Protein AF-0000000080281795 (afdb_homodimer)

Nearest PDB structures (foldseek):
  3cex-assembly1_A  TM=6.566E-01  e=2.096E-03  Enterococcus faecalis V583
  5cog-assembly1_A  TM=7.288E-01  e=4.657E-03  Saccharomyces cerevisiae
  5com-assembly2_B  TM=6.564E-01  e=1.543E-02  Clostridioides difficile 630
  2nsf-assembly1_A  TM=7.316E-01  e=5.647E-02  Corynebacterium glutamicum
  2nsg-assembly1_A  TM=7.318E-01  e=5.936E-02  Corynebacterium glutamicum

Organism: Amycolatopsis orientalis (NCBI:txid31958)

Solvent-accessible surface area (backbone atoms only — not comparable to full-atom values): 20610 Å² total; per-residue (Å²): 128,80,75,75,77,68,53,69,65,54,50,43,52,52,50,50,39,51,51,33,50,48,55,38,59,56,48,54,66,91,60,52,55,70,62,24,54,42,48,71,57,91,52,84,57,21,54,42,3,50,53,44,34,47,40,51,50,45,49,39,48,54,41,25,59,74,62,22,41,84,51,47,75,75,75,66,49,91,93,42,50,72,65,30,57,75,69,67,65,38,91,60,78,39,66,70,60,54,50,54,58,51,25,42,42,63,51,96,87,62,37,61,69,58,52,52,52,52,37,49,52,48,50,54,50,48,54,53,47,60,74,61,55,89,54,54,75,46,67,32,58,55,52,79,46,95,89,41,63,89,86,36,67,44,29,32,47,47,46,53,51,46,47,34,26,52,38,14,16,51,27,19,39,36,35,55,47,34,28,53,71,74,63,48,73,69,122,128,77,76,75,77,69,54,69,65,54,51,43,52,52,50,50,39,50,50,32,50,49,54,38,58,55,49,53,66,92,59,53,56,71,62,23,52,42,51,73,55,90,51,84,58,20,55,43,3,50,54,44,33,48,40,51,50,44,51,40,49,55,39,25,60,75,62,23,40,84,51,47,73,73,74,64,49,89,92,43,49,71,66,30,56,76,69,67,65,40,91,58,80,40,65,69,59,54,50,56,57,51,25,42,42,63,50,95,86,63,39,61,68,59,52,52,50,53,38,50,52,47,49,53,51,50,53,52,47,62,74,61,56,89,53,54,76,47,66,33,57,56,54,80,45,95,90,41,64,88,85,37,65,44,29,31,48,45,46,52,50,46,46,32,26,52,38,14,17,52,26,22,40,36,36,54,48,33,28,55,70,74,62,49,73,69,120

Sequence (374 aa):
MTATILDAERADLIEALDTVRATLTGTVRGLTDDQLGEQPTVSELCLGGLLKHVASIEEMWLRFAVEGPSAMTYDLPDGVTWADLGAGTAREFPQWAIDHRNNFRMLPGDTLAGILEQYARIAARTTEIIASIPDLSATHPLPEAPWNEPGAVRSVRRVLAHVIAETAQHAGHADILRESIDGQKSTMTATILDAERADLIEALDTVRATLTGTVRGLTDDQLGEQPTVSELCLGGLLKHVASIEEMWLRFAVEGPSAMTYDLPDGVTWADLGAGTAREFPQWAIDHRNNFRMLPGDTLAGILEQYARIAARTTEIIASIPDLSATHPLPEAPWNEPGAVRSVRRVLAHVIAETAQHAGHADILRESIDGQKST

InterPro domains:
  IPR007061 Mycothiol-S-transferase [PF04978] (13-183)
  IPR034660 DinB/YfiT-like putative metalloenzymes [G3DSA:1.20.120.450] (2-185)
  IPR034660 DinB/YfiT-like putative metalloenzymes [SSF109854] (7-182)

Foldseek 3Di:
DPPPPFDPVLVVLLVLLVVLLCLLLLLCPPHWLVQQADPLDPDNAGSQLLLLLLLVLLLLLLCCQVPNCVSPEDDDPPPFDPVCVVVVNGPDDDPVSVVNVCSRHDDPPDTSVVSVVSSVVSSVVSSVSSRPPPDQQDKHFYYDDPVDDVRDIDGNVRSSVVSSVSSNVSSVVSQVSSCSSPNDGSD/DPPPPFPPVLVVLLVLLVVLLCLLLLLCPPHWLVQQADDLDPDNAGSQLLLLLLLVLLLLLLCCQVPNCVSPEDDDPPPFDPVCVVVVNGPDDDPVSVVNVCSRHDDPPDTSVVSVVSSVVSSVVSSVSSRPPPDQQDKHFYYDDPVDDVRDIDGNVRSSVVSSVSSNVSSVVSQVSSCSSPNDGSD

Structure (mmCIF, N/CA/C/O backbone):
data_AF-0000000080281795-model_v1
#
loop_
_entity.id
_entity.type
_entity.pdbx_description
1 polymer 'Mini-circle protein'
#
loop_
_atom_site.group_PDB
_atom_site.id
_atom_site.type_symbol
_atom_site.label_atom_id
_atom_site.label_alt_id
_atom_site.label_comp_id
_atom_site.label_asym_id
_atom_site.label_entity_id
_atom_site.label_seq_id
_atom_site.pdbx_PDB_ins_code
_atom_site.Cartn_x
_atom_site.Cartn_y
_atom_site.Cartn_z
_atom_site.occupancy
_atom_site.B_iso_or_equiv
_atom_site.auth_seq_id
_atom_site.auth_comp_id
_atom_site.auth_asym_id
_atom_site.auth_atom_id
_atom_site.pdbx_PDB_model_num
ATOM 1 N N . MET A 1 1 ? -20.719 -4.969 29.719 1 32.59 1 MET A N 1
ATOM 2 C CA . MET A 1 1 ? -20.766 -4.156 28.5 1 32.59 1 MET A CA 1
ATOM 3 C C . MET A 1 1 ? -20.812 -5.035 27.266 1 32.59 1 MET A C 1
ATOM 5 O O . MET A 1 1 ? -19.938 -5.887 27.062 1 32.59 1 MET A O 1
ATOM 9 N N . THR A 1 2 ? -21.906 -5.344 26.766 1 38.38 2 THR A N 1
ATOM 10 C CA . THR A 1 2 ? -22.062 -6.332 25.703 1 38.38 2 THR A CA 1
ATOM 11 C C . THR A 1 2 ? -21.172 -6.004 24.516 1 38.38 2 THR A C 1
ATOM 13 O O . THR A 1 2 ? -21.188 -4.879 24.016 1 38.38 2 THR A O 1
ATOM 16 N N . ALA A 1 3 ? -20.172 -6.613 24.406 1 46.44 3 ALA A N 1
ATOM 17 C CA . ALA A 1 3 ? -19.281 -6.457 23.266 1 46.44 3 ALA A CA 1
ATOM 18 C C . ALA A 1 3 ? -20.062 -6.316 21.969 1 46.44 3 ALA A C 1
ATOM 20 O O . ALA A 1 3 ? -20.828 -7.203 21.594 1 46.44 3 ALA A O 1
ATOM 21 N N . THR A 1 4 ? -20.594 -5.098 21.656 1 56.28 4 THR A N 1
ATOM 22 C CA . THR A 1 4 ? -21.328 -4.91 20.422 1 56.28 4 THR A CA 1
ATOM 23 C C . THR A 1 4 ? -20.594 -5.559 19.25 1 56.28 4 THR A C 1
ATOM 25 O O . THR A 1 4 ? -19.406 -5.301 19.031 1 56.28 4 THR A O 1
ATOM 28 N N . ILE A 1 5 ? -21 -6.695 18.766 1 67.94 5 ILE A N 1
ATOM 29 C CA . ILE A 1 5 ? -20.484 -7.43 17.625 1 67.94 5 ILE A CA 1
ATOM 30 C C . ILE A 1 5 ? -20.344 -6.488 16.422 1 67.94 5 ILE A C 1
ATOM 32 O O . ILE A 1 5 ? -21.328 -5.883 15.992 1 67.94 5 ILE A O 1
ATOM 36 N N . LEU A 1 6 ? -19.141 -6.062 16.203 1 80.06 6 LEU A N 1
ATOM 37 C CA . LEU A 1 6 ? -18.875 -5.258 15.008 1 80.06 6 LEU A CA 1
ATOM 38 C C . LEU A 1 6 ? -19.438 -5.934 13.766 1 80.06 6 LEU A C 1
ATOM 40 O O . LEU A 1 6 ? -19.359 -7.156 13.625 1 80.06 6 LEU A O 1
ATOM 44 N N . ASP A 1 7 ? -20.016 -5.105 12.961 1 90.44 7 ASP A N 1
ATOM 45 C CA . ASP A 1 7 ? -20.438 -5.715 11.703 1 90.44 7 ASP A CA 1
ATOM 46 C C . ASP A 1 7 ? -19.234 -6.16 10.883 1 90.44 7 ASP A C 1
ATOM 48 O O . ASP A 1 7 ? -18.094 -5.801 11.188 1 90.44 7 ASP A O 1
ATOM 52 N N . ALA A 1 8 ? -19.516 -6.953 9.953 1 93.38 8 ALA A N 1
ATOM 53 C CA . ALA A 1 8 ? -18.469 -7.66 9.211 1 93.38 8 ALA A CA 1
ATOM 54 C C . ALA A 1 8 ? -17.578 -6.688 8.453 1 93.38 8 ALA A C 1
ATOM 56 O O . ALA A 1 8 ? -16.375 -6.906 8.344 1 93.38 8 ALA A O 1
ATOM 57 N N . GLU A 1 9 ? -18.109 -5.613 7.949 1 96.12 9 GLU A N 1
ATOM 58 C CA . GLU A 1 9 ? -17.312 -4.668 7.18 1 96.12 9 GLU A CA 1
ATOM 59 C C . GLU A 1 9 ? -16.297 -3.945 8.07 1 96.12 9 GLU A C 1
ATOM 61 O O . GLU A 1 9 ? -15.133 -3.824 7.715 1 96.12 9 GLU A O 1
ATOM 66 N N . ARG A 1 10 ? -16.766 -3.49 9.203 1 96.69 10 ARG A N 1
ATOM 67 C CA . ARG A 1 10 ? -15.875 -2.803 10.133 1 96.69 10 ARG A CA 1
ATOM 68 C C . ARG A 1 10 ? -14.75 -3.723 10.602 1 96.69 10 ARG A C 1
ATOM 70 O O . ARG A 1 10 ? -13.586 -3.312 10.656 1 96.69 10 ARG A O 1
ATOM 77 N N . ALA A 1 11 ? -15.102 -4.91 10.875 1 96.06 11 ALA A N 1
ATOM 78 C CA . ALA A 1 11 ? -14.094 -5.879 11.312 1 96.06 11 ALA A CA 1
ATOM 79 C C . ALA A 1 11 ? -13.055 -6.113 10.227 1 96.06 11 ALA A C 1
ATOM 81 O O . ALA A 1 11 ? -11.852 -6.156 10.508 1 96.06 11 ALA A O 1
ATOM 82 N N . ASP A 1 12 ? -13.484 -6.234 9 1 96.75 12 ASP A N 1
ATOM 83 C CA . ASP A 1 12 ? -12.586 -6.457 7.871 1 96.75 12 ASP A CA 1
ATOM 84 C C . ASP A 1 12 ? -11.648 -5.273 7.672 1 96.75 12 ASP A C 1
ATOM 86 O O . ASP A 1 12 ? -10.453 -5.457 7.406 1 96.75 12 ASP A O 1
ATOM 90 N N . LEU A 1 13 ? -12.18 -4.082 7.801 1 97.44 13 LEU A N 1
ATOM 91 C CA . LEU A 1 13 ? -11.383 -2.879 7.578 1 97.44 13 LEU A CA 1
ATOM 92 C C . LEU A 1 13 ? -10.352 -2.699 8.688 1 97.44 13 LEU A C 1
ATOM 94 O O . LEU A 1 13 ? -9.203 -2.332 8.414 1 97.44 13 LEU A O 1
ATOM 98 N N . ILE A 1 14 ? -10.75 -2.994 9.883 1 97.75 14 ILE A N 1
ATOM 99 C CA . ILE A 1 14 ? -9.828 -2.912 11.008 1 97.75 14 ILE A CA 1
ATOM 100 C C . ILE A 1 14 ? -8.711 -3.938 10.836 1 97.75 14 ILE A C 1
ATOM 102 O O . ILE A 1 14 ? -7.535 -3.619 11.016 1 97.75 14 ILE A O 1
ATOM 106 N N . GLU A 1 15 ? -9.031 -5.102 10.43 1 97.06 15 GLU A N 1
ATOM 107 C CA . GLU A 1 15 ? -8.031 -6.141 10.211 1 97.06 15 GLU A CA 1
ATOM 108 C C . GLU A 1 15 ? -7.07 -5.758 9.094 1 97.06 15 GLU A C 1
ATOM 110 O O . GLU A 1 15 ? -5.863 -5.992 9.195 1 97.06 15 GLU A O 1
ATOM 115 N N . ALA A 1 16 ? -7.602 -5.234 8.031 1 98.19 16 ALA A N 1
ATOM 116 C CA . ALA A 1 16 ? -6.762 -4.793 6.918 1 98.19 16 ALA A CA 1
ATOM 117 C C . ALA A 1 16 ? -5.773 -3.721 7.367 1 98.19 16 ALA A C 1
ATOM 119 O O . ALA A 1 16 ? -4.59 -3.779 7.035 1 98.19 16 ALA A O 1
ATOM 120 N N . LEU A 1 17 ? -6.273 -2.781 8.141 1 98.62 17 LEU A N 1
ATOM 121 C CA . LEU A 1 17 ? -5.426 -1.693 8.617 1 98.62 17 LEU A CA 1
ATOM 122 C C . LEU A 1 17 ? -4.359 -2.217 9.578 1 98.62 17 LEU A C 1
ATOM 124 O O . LEU A 1 17 ? -3.197 -1.82 9.492 1 98.62 17 LEU A O 1
ATOM 128 N N . ASP A 1 18 ? -4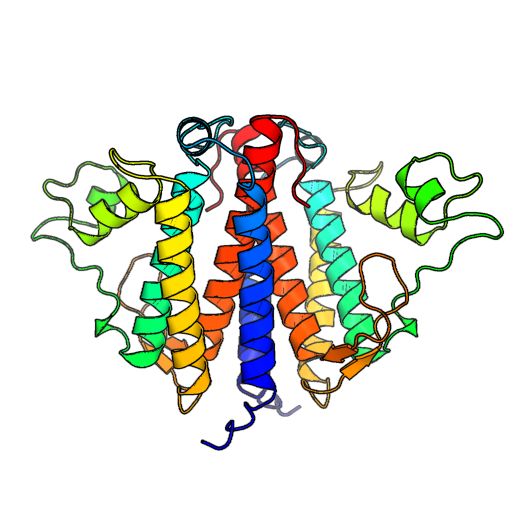.746 -3.133 10.43 1 98.19 18 ASP A N 1
ATOM 129 C CA . ASP A 1 18 ? -3.797 -3.738 11.359 1 98.19 18 ASP A CA 1
ATOM 130 C C . ASP A 1 18 ? -2.699 -4.492 10.609 1 98.19 18 ASP A C 1
ATOM 132 O O . ASP A 1 18 ? -1.532 -4.453 11.008 1 98.19 18 ASP A O 1
ATOM 136 N N . THR A 1 19 ? -3.068 -5.121 9.562 1 97.56 19 THR A N 1
ATOM 137 C CA . THR A 1 19 ? -2.127 -5.922 8.781 1 97.56 19 THR A CA 1
ATOM 138 C C . THR A 1 19 ? -1.058 -5.035 8.148 1 97.56 19 THR A C 1
ATOM 140 O O . THR A 1 19 ? 0.137 -5.316 8.266 1 97.56 19 THR A O 1
ATOM 143 N N . VAL A 1 20 ? -1.463 -3.957 7.535 1 98.5 20 VAL A N 1
ATOM 144 C CA . VAL A 1 20 ? -0.488 -3.109 6.859 1 98.5 20 VAL A CA 1
ATOM 145 C C . VAL A 1 20 ? 0.336 -2.344 7.895 1 98.5 20 VAL A C 1
ATOM 147 O O . VAL A 1 20 ? 1.521 -2.076 7.676 1 98.5 20 VAL A O 1
ATOM 150 N N . ARG A 1 21 ? -0.291 -1.969 9.031 1 98.81 21 ARG A N 1
ATOM 151 C CA . ARG A 1 21 ? 0.448 -1.323 10.109 1 98.81 21 ARG A CA 1
ATOM 152 C C . ARG A 1 21 ? 1.555 -2.23 10.633 1 98.81 21 ARG A C 1
ATOM 154 O O . ARG A 1 21 ? 2.689 -1.788 10.828 1 98.81 21 ARG A O 1
ATOM 161 N N . ALA A 1 22 ? 1.224 -3.473 10.797 1 98 22 ALA A N 1
ATOM 162 C CA . ALA A 1 22 ? 2.199 -4.438 11.297 1 98 22 ALA A CA 1
ATOM 163 C C . ALA A 1 22 ? 3.342 -4.629 10.297 1 98 22 ALA A C 1
ATOM 165 O O . ALA A 1 22 ? 4.5 -4.777 10.695 1 98 22 ALA A O 1
ATOM 166 N N . THR A 1 23 ? 2.986 -4.66 9.062 1 98.06 23 THR A N 1
ATOM 167 C CA . THR A 1 23 ? 4.012 -4.758 8.023 1 98.06 23 THR A CA 1
ATOM 168 C C . THR A 1 23 ? 4.996 -3.596 8.133 1 98.06 23 THR A C 1
ATOM 170 O O . THR A 1 23 ? 6.211 -3.805 8.148 1 98.06 23 THR A O 1
ATOM 173 N N . LEU A 1 24 ? 4.508 -2.396 8.266 1 98.69 24 LEU A N 1
ATOM 174 C CA . LEU A 1 24 ? 5.352 -1.208 8.328 1 98.69 24 LEU A CA 1
ATOM 175 C C . LEU A 1 24 ? 6.184 -1.2 9.609 1 98.69 24 LEU A C 1
ATOM 177 O O . LEU A 1 24 ? 7.402 -1.017 9.555 1 98.69 24 LEU A O 1
ATOM 181 N N . THR A 1 25 ? 5.57 -1.433 10.719 1 98.62 25 THR A N 1
ATOM 182 C CA . THR A 1 25 ? 6.293 -1.357 11.984 1 98.62 25 THR A CA 1
ATOM 183 C C . THR A 1 25 ? 7.285 -2.512 12.109 1 98.62 25 THR A C 1
ATOM 185 O O . THR A 1 25 ? 8.312 -2.385 12.781 1 98.62 25 THR A O 1
ATOM 188 N N . GLY A 1 26 ? 7 -3.615 11.406 1 98 26 GLY A N 1
ATOM 189 C CA . GLY A 1 26 ? 7.926 -4.734 11.391 1 98 26 GLY A CA 1
ATOM 190 C C . GLY A 1 26 ? 9.266 -4.391 10.773 1 98 26 GLY A C 1
ATOM 191 O O . GLY A 1 26 ? 10.289 -4.973 11.133 1 98 26 GLY A O 1
ATOM 192 N N . THR A 1 27 ? 9.305 -3.436 9.922 1 97.81 27 THR A N 1
ATOM 193 C CA . THR A 1 27 ? 10.508 -3.08 9.18 1 97.81 27 THR A CA 1
ATOM 194 C C . THR A 1 27 ? 11.539 -2.422 10.094 1 97.81 27 THR A C 1
ATOM 196 O O . THR A 1 27 ? 12.719 -2.336 9.75 1 97.81 27 THR A O 1
ATOM 199 N N . VAL A 1 28 ? 11.141 -1.941 11.258 1 98.31 28 VAL A N 1
ATOM 200 C CA . VAL A 1 28 ? 12.07 -1.152 12.062 1 98.31 28 VAL A CA 1
ATOM 201 C C . VAL A 1 28 ? 12.492 -1.946 13.297 1 98.31 28 VAL A C 1
ATOM 203 O O . VAL A 1 28 ? 13.203 -1.431 14.156 1 98.31 28 VAL A O 1
ATOM 206 N N . ARG A 1 29 ? 11.945 -3.146 13.383 1 97.31 29 ARG A N 1
ATOM 207 C CA . ARG A 1 29 ? 12.297 -3.979 14.531 1 97.31 29 ARG A CA 1
ATOM 208 C C . ARG A 1 29 ? 13.805 -4.121 14.664 1 97.31 29 ARG A C 1
ATOM 210 O O . ARG A 1 29 ? 14.492 -4.453 13.688 1 97.31 29 ARG A O 1
ATOM 217 N N . GLY A 1 30 ? 14.328 -3.822 15.844 1 97.5 30 GLY A N 1
ATOM 218 C CA . GLY A 1 30 ? 15.727 -4.047 16.156 1 97.5 30 GLY A CA 1
ATOM 219 C C . GLY A 1 30 ? 16.625 -2.916 15.695 1 97.5 30 GLY A C 1
ATOM 220 O O . GLY A 1 30 ? 17.859 -2.988 15.844 1 97.5 30 GLY A O 1
ATOM 221 N N . LEU A 1 31 ? 16.109 -1.857 15.195 1 98.31 31 LEU A N 1
ATOM 222 C CA . LEU A 1 31 ? 16.922 -0.752 14.711 1 98.31 31 LEU A CA 1
ATOM 223 C C . LEU A 1 31 ? 17.172 0.272 15.812 1 98.31 31 LEU A C 1
ATOM 225 O O . LEU A 1 31 ? 16.375 0.389 16.75 1 98.31 31 LEU A O 1
ATOM 229 N N . THR A 1 32 ? 18.281 0.958 15.695 1 98.44 32 THR A N 1
ATOM 230 C CA . THR A 1 32 ? 18.594 2.064 16.594 1 98.44 32 THR A CA 1
ATOM 231 C C . THR A 1 32 ? 17.938 3.357 16.109 1 98.44 32 THR A C 1
ATOM 233 O O . THR A 1 32 ? 17.531 3.455 14.945 1 98.44 32 THR A O 1
ATOM 236 N N . ASP A 1 33 ? 17.844 4.316 16.984 1 98.38 33 ASP A N 1
ATOM 237 C CA . ASP A 1 33 ? 17.297 5.621 16.625 1 98.38 33 ASP A CA 1
ATOM 238 C C . ASP A 1 33 ? 18.109 6.246 15.484 1 98.38 33 ASP A C 1
ATOM 240 O O . ASP A 1 33 ? 17.547 6.891 14.594 1 98.38 33 ASP A O 1
ATOM 244 N N . ASP A 1 34 ? 19.422 6.098 15.469 1 98.12 34 ASP A N 1
ATOM 245 C CA . ASP A 1 34 ? 20.281 6.629 14.414 1 98.12 34 ASP A CA 1
ATOM 246 C C . ASP A 1 34 ? 19.953 5.992 13.062 1 98.12 34 ASP A C 1
ATOM 248 O O . ASP A 1 34 ? 19.891 6.68 12.047 1 98.12 34 ASP A O 1
ATOM 252 N N . GLN A 1 35 ? 19.688 4.73 13.039 1 98.56 35 GLN A N 1
ATOM 253 C CA . GLN A 1 35 ? 19.359 4.016 11.812 1 98.56 35 GLN A CA 1
ATOM 254 C C . GLN A 1 35 ? 18.016 4.469 11.258 1 98.56 35 GLN A C 1
ATOM 256 O O . GLN A 1 35 ? 17.812 4.488 10.039 1 98.56 35 GLN A O 1
ATOM 261 N N . LEU A 1 36 ? 17.141 4.906 12.133 1 98.69 36 LEU A N 1
ATOM 262 C CA . LEU A 1 36 ? 15.82 5.387 11.711 1 98.69 36 LEU A CA 1
ATOM 263 C C . LEU A 1 36 ? 15.945 6.656 10.883 1 98.69 36 LEU A C 1
ATOM 265 O O . LEU A 1 36 ? 15.078 6.949 10.055 1 98.69 36 LEU A O 1
ATOM 269 N N . GLY A 1 37 ? 16.969 7.387 11.141 1 98.56 37 GLY A N 1
ATOM 270 C CA . GLY A 1 37 ? 17.109 8.672 10.484 1 98.56 37 GLY A CA 1
ATOM 271 C C . GLY A 1 37 ? 17.953 8.602 9.219 1 98.56 37 GLY A C 1
ATOM 272 O O . GLY A 1 37 ? 18.078 9.594 8.492 1 98.56 37 GLY A O 1
ATOM 273 N N . GLU A 1 38 ? 18.562 7.41 8.93 1 98.44 38 GLU A N 1
ATOM 274 C CA . GLU A 1 38 ? 19.391 7.25 7.734 1 98.44 38 GLU A CA 1
ATOM 275 C C . GLU A 1 38 ? 18.562 7.406 6.465 1 98.44 38 GLU A C 1
ATOM 277 O O . GLU A 1 38 ? 17.391 7.008 6.43 1 98.44 38 GLU A O 1
ATOM 282 N N . GLN A 1 39 ? 19.094 7.988 5.477 1 98.44 39 GLN A N 1
ATOM 283 C CA . GLN A 1 39 ? 18.547 8.047 4.125 1 98.44 39 GLN A CA 1
ATOM 284 C C . GLN A 1 39 ? 19.391 7.246 3.15 1 98.44 39 GLN A C 1
ATOM 286 O O . GLN A 1 39 ? 20.156 7.812 2.373 1 98.44 39 GLN A O 1
ATOM 291 N N . PRO A 1 40 ? 19.188 5.98 3.141 1 98.25 40 PRO A N 1
ATOM 292 C CA . PRO A 1 40 ? 20.172 5.07 2.555 1 98.25 40 PRO A CA 1
ATOM 293 C C . PRO A 1 40 ? 20.016 4.91 1.046 1 98.25 40 PRO A C 1
ATOM 295 O O . PRO A 1 40 ? 20.75 4.145 0.418 1 98.25 40 PRO A O 1
ATOM 298 N N . THR A 1 41 ? 19.062 5.551 0.449 1 97.81 41 THR A N 1
ATOM 299 C CA . THR A 1 41 ? 18.828 5.469 -0.986 1 97.81 41 THR A CA 1
ATOM 300 C C . THR A 1 41 ? 18.859 6.855 -1.623 1 97.81 41 THR A C 1
ATOM 302 O O . THR A 1 41 ? 19.219 7.832 -0.972 1 97.81 41 THR A O 1
ATOM 305 N N . VAL A 1 42 ? 18.453 6.902 -2.904 1 97.38 42 VAL A N 1
ATOM 306 C CA . VAL A 1 42 ? 18.375 8.18 -3.605 1 97.38 42 VAL A CA 1
ATOM 307 C C . VAL A 1 42 ? 17.219 9.008 -3.047 1 97.38 42 VAL A C 1
ATOM 309 O O . VAL A 1 42 ? 17.188 10.227 -3.221 1 97.38 42 VAL A O 1
ATOM 312 N N . SER A 1 43 ? 16.281 8.281 -2.408 1 96.75 43 SER A N 1
ATOM 313 C CA . SER A 1 43 ? 15.125 8.953 -1.818 1 96.75 43 SER A CA 1
ATOM 314 C C . SER A 1 43 ? 15.516 9.703 -0.547 1 96.75 43 SER A C 1
ATOM 316 O O . SER A 1 43 ? 16.406 9.273 0.188 1 96.75 43 SER A O 1
ATOM 318 N N . GLU A 1 44 ? 14.781 10.758 -0.261 1 96.69 44 GLU A N 1
ATOM 319 C CA . GLU A 1 44 ? 15.008 11.531 0.957 1 96.69 44 GLU A CA 1
ATOM 320 C C . GLU A 1 44 ? 14.344 10.875 2.16 1 96.69 44 GLU A C 1
ATOM 322 O O . GLU A 1 44 ? 14.477 11.352 3.289 1 96.69 44 GLU A O 1
ATOM 327 N N . LEU A 1 45 ? 13.695 9.75 1.937 1 98.06 45 LEU A N 1
ATOM 328 C CA . LEU A 1 45 ? 12.898 9.102 2.971 1 98.06 45 LEU A CA 1
ATOM 329 C C . LEU A 1 45 ? 13.797 8.414 3.996 1 98.06 45 LEU A C 1
ATOM 331 O O . LEU A 1 45 ? 14.891 7.949 3.662 1 98.06 45 LEU A O 1
ATOM 335 N N . CYS A 1 46 ? 13.352 8.359 5.172 1 98.81 46 CYS A N 1
ATOM 336 C CA . CYS A 1 46 ? 13.945 7.566 6.242 1 98.81 46 CYS A CA 1
ATOM 337 C C . CYS A 1 46 ? 12.867 6.809 7.016 1 98.81 46 CYS A C 1
ATOM 339 O O . CYS A 1 46 ? 11.695 7.184 6.984 1 98.81 46 CYS A O 1
ATOM 341 N N . LEU A 1 47 ? 13.234 5.777 7.672 1 98.81 47 LEU A N 1
ATOM 342 C CA . LEU A 1 47 ? 12.273 4.871 8.289 1 98.81 47 LEU A CA 1
ATOM 343 C C . LEU A 1 47 ? 11.492 5.574 9.391 1 98.81 47 LEU A C 1
ATOM 345 O O . LEU A 1 47 ? 10.266 5.445 9.469 1 98.81 47 LEU A O 1
ATOM 349 N N . GLY A 1 48 ? 12.203 6.297 10.25 1 98.88 48 GLY A N 1
ATOM 350 C CA . GLY A 1 48 ? 11.508 7.02 11.312 1 98.88 48 GLY A CA 1
ATOM 351 C C . GLY A 1 48 ? 10.508 8.031 10.781 1 98.88 48 GLY A C 1
ATOM 352 O O . GLY A 1 48 ? 9.398 8.141 11.305 1 98.88 48 GLY A O 1
ATOM 353 N N . GLY A 1 49 ? 10.898 8.727 9.75 1 98.81 49 GLY A N 1
ATOM 354 C CA . GLY A 1 49 ? 10 9.672 9.109 1 98.81 49 GLY A CA 1
ATOM 355 C C . GLY A 1 49 ? 8.766 9.023 8.516 1 98.81 49 GLY A C 1
ATOM 356 O O . GLY A 1 49 ? 7.664 9.562 8.609 1 98.81 49 GLY A O 1
ATOM 357 N N . LEU A 1 50 ? 8.922 7.863 7.898 1 98.81 50 LEU A N 1
ATOM 358 C CA . LEU A 1 50 ? 7.793 7.148 7.32 1 98.81 50 LEU A CA 1
ATOM 359 C C . LEU A 1 50 ? 6.766 6.793 8.391 1 98.81 50 LEU A C 1
ATOM 361 O O . LEU A 1 50 ? 5.562 6.961 8.18 1 98.81 50 LEU A O 1
ATOM 365 N N . LEU A 1 51 ? 7.227 6.305 9.547 1 98.88 51 LEU A N 1
ATOM 366 C CA . LEU A 1 51 ? 6.324 5.957 10.633 1 98.88 51 LEU A CA 1
ATOM 367 C C . LEU A 1 51 ? 5.574 7.184 11.133 1 98.88 51 LEU A C 1
ATOM 369 O O . LEU A 1 51 ? 4.355 7.141 11.32 1 98.88 51 LEU A O 1
ATOM 373 N N . LYS A 1 52 ? 6.305 8.25 11.359 1 98.88 52 LYS A N 1
ATOM 374 C CA . LYS A 1 52 ? 5.684 9.477 11.844 1 98.88 52 LYS A CA 1
ATOM 375 C C . LYS A 1 52 ? 4.66 10.008 10.844 1 98.88 52 LYS A C 1
ATOM 377 O O . LYS A 1 52 ? 3.564 10.43 11.234 1 98.88 52 LYS A O 1
ATOM 382 N N . HIS A 1 53 ? 5.02 9.945 9.586 1 98.75 53 HIS A N 1
ATOM 383 C CA . HIS A 1 53 ? 4.125 10.422 8.531 1 98.75 53 HIS A CA 1
ATOM 384 C C . HIS A 1 53 ? 2.832 9.617 8.508 1 98.75 53 HIS A C 1
ATOM 386 O O . HIS A 1 53 ? 1.739 10.188 8.547 1 98.75 53 HIS A O 1
ATOM 392 N N . VAL A 1 54 ? 2.955 8.344 8.469 1 98.75 54 VAL A N 1
ATOM 393 C CA . VAL A 1 54 ? 1.784 7.48 8.344 1 98.75 54 VAL A CA 1
ATOM 394 C C . VAL A 1 54 ? 0.902 7.617 9.578 1 98.75 54 VAL A C 1
ATOM 396 O O . VAL A 1 54 ? -0.327 7.617 9.477 1 98.75 54 VAL A O 1
ATOM 399 N N . ALA A 1 55 ? 1.491 7.711 10.734 1 98.75 55 ALA A N 1
ATOM 400 C CA . ALA A 1 55 ? 0.729 7.922 11.961 1 98.75 55 ALA A CA 1
ATOM 401 C C . ALA A 1 55 ? -0.048 9.234 11.906 1 98.75 55 ALA A C 1
ATOM 403 O O . ALA A 1 55 ? -1.238 9.273 12.227 1 98.75 55 ALA A O 1
ATOM 404 N N . SER A 1 56 ? 0.624 10.258 11.484 1 98.06 56 SER A N 1
ATOM 405 C CA . SER A 1 56 ? -0.008 11.57 11.391 1 98.06 56 SER A CA 1
ATOM 406 C C . SER A 1 56 ? -1.133 11.562 10.359 1 98.06 56 SER A C 1
ATOM 408 O O . SER A 1 56 ? -2.184 12.172 10.578 1 98.06 56 SER A O 1
ATOM 410 N N . ILE A 1 57 ? -0.948 10.93 9.234 1 97.62 57 ILE A N 1
ATOM 411 C CA . ILE A 1 57 ? -1.939 10.844 8.172 1 97.62 57 ILE A CA 1
ATOM 412 C C . ILE A 1 57 ? -3.166 10.078 8.664 1 97.62 57 ILE A C 1
ATOM 414 O O . ILE A 1 57 ? -4.301 10.508 8.445 1 97.62 57 ILE A O 1
ATOM 418 N N . GLU A 1 58 ? -2.902 8.969 9.32 1 98.62 58 GLU A N 1
ATOM 419 C CA . GLU A 1 58 ? -4.004 8.195 9.883 1 98.62 58 GLU A CA 1
ATOM 420 C C . GLU A 1 58 ? -4.828 9.039 10.852 1 98.62 58 GLU A C 1
ATOM 422 O O . GLU A 1 58 ? -6.059 9.078 10.758 1 98.62 58 GLU A O 1
ATOM 427 N N . GLU A 1 59 ? -4.176 9.695 11.742 1 98.31 59 GLU A N 1
ATOM 428 C CA . GLU A 1 59 ? -4.875 10.523 12.719 1 98.31 59 GLU A CA 1
ATOM 429 C C . GLU A 1 59 ? -5.707 11.609 12.031 1 98.31 59 GLU A C 1
ATOM 431 O O . GLU A 1 59 ? -6.879 11.797 12.359 1 98.31 59 GLU A O 1
ATOM 436 N N . MET A 1 60 ? -5.133 12.258 11.109 1 97.44 60 MET A N 1
ATOM 437 C C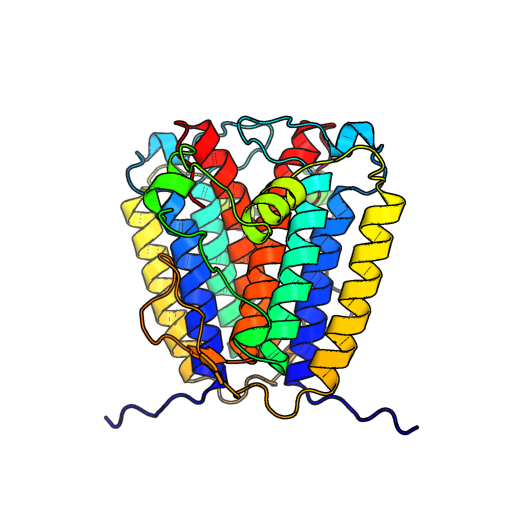A . MET A 1 60 ? -5.801 13.352 10.414 1 97.44 60 MET A CA 1
ATOM 438 C C . MET A 1 60 ? -7.02 12.852 9.648 1 97.44 60 MET A C 1
ATOM 440 O O . MET A 1 60 ? -8.109 13.422 9.758 1 97.44 60 MET A O 1
ATOM 444 N N . TRP A 1 61 ? -6.891 11.797 8.906 1 98 61 TRP A N 1
ATOM 445 C CA . TRP A 1 61 ? -7.973 11.297 8.07 1 98 61 TRP A CA 1
ATOM 446 C C . TRP A 1 61 ? -9.102 10.727 8.914 1 98 61 TRP A C 1
ATOM 448 O O . TRP A 1 61 ? -10.273 10.812 8.539 1 98 61 TRP A O 1
ATOM 458 N N . LEU A 1 62 ? -8.742 10.109 10.062 1 98.31 62 LEU A N 1
ATOM 459 C CA . LEU A 1 62 ? -9.805 9.594 10.914 1 98.31 62 LEU A CA 1
ATOM 460 C C . LEU A 1 62 ? -10.555 10.727 11.609 1 98.31 62 LEU A C 1
ATOM 462 O O . LEU A 1 62 ? -11.758 10.625 11.844 1 98.31 62 LEU A O 1
ATOM 466 N N . ARG A 1 63 ? -9.867 11.82 11.93 1 97.38 63 ARG A N 1
ATOM 467 C CA . ARG A 1 63 ? -10.57 13.016 12.383 1 97.38 63 ARG A CA 1
ATOM 468 C C . ARG A 1 63 ? -11.492 13.555 11.297 1 97.38 63 ARG A C 1
ATOM 470 O O . ARG A 1 63 ? -12.641 13.922 11.562 1 97.38 63 ARG A O 1
ATOM 477 N N . PHE A 1 64 ? -11.031 13.594 10.078 1 97.75 64 PHE A N 1
ATOM 478 C CA . PHE A 1 64 ? -11.836 14.016 8.938 1 97.75 64 PHE A CA 1
ATOM 479 C C . PHE A 1 64 ? -13.078 13.148 8.805 1 97.75 64 PHE A C 1
ATOM 481 O O . PHE A 1 64 ? -14.164 13.656 8.516 1 97.75 64 PHE A O 1
ATOM 488 N N . ALA A 1 65 ? -12.906 11.805 9 1 97.38 65 ALA A N 1
ATOM 489 C CA . ALA A 1 65 ? -14.023 10.875 8.898 1 97.38 65 ALA A CA 1
ATOM 490 C C . ALA A 1 65 ? -15.141 11.242 9.867 1 97.38 65 ALA A C 1
ATOM 492 O O . ALA A 1 65 ? -16.312 11.039 9.578 1 97.38 65 ALA A O 1
ATOM 493 N N . VAL A 1 66 ? -14.75 11.812 11.031 1 96.25 66 VAL A N 1
ATOM 494 C CA . VAL A 1 66 ? -15.711 12.102 12.094 1 96.25 66 VAL A CA 1
ATOM 495 C C . VAL A 1 66 ? -16.156 13.562 12.016 1 96.25 66 VAL A C 1
ATOM 497 O O . VAL A 1 66 ? -17.344 13.859 12.094 1 96.25 66 VAL A O 1
ATOM 500 N N . GLU A 1 67 ? -15.195 14.477 11.711 1 95.62 67 GLU A N 1
ATOM 501 C CA . GLU A 1 67 ? -15.445 15.906 11.867 1 95.62 67 GLU A CA 1
ATOM 502 C C . GLU A 1 67 ? -15.648 16.578 10.508 1 95.62 67 GLU A C 1
ATOM 504 O O . GLU A 1 67 ? -16.078 17.734 10.438 1 95.62 67 GLU A O 1
ATOM 509 N N . GLY A 1 68 ? -15.25 15.938 9.445 1 94.94 68 GLY A N 1
ATOM 510 C CA . GLY A 1 68 ? -15.312 16.547 8.125 1 94.94 68 GLY A CA 1
ATOM 511 C C . GLY A 1 68 ? -14.164 17.5 7.863 1 94.94 68 GLY A C 1
ATOM 512 O O . GLY A 1 68 ? -13.086 17.375 8.445 1 94.94 68 GLY A O 1
ATOM 513 N N . PRO A 1 69 ? -14.367 18.406 7.004 1 92.38 69 PRO A N 1
ATOM 514 C CA . PRO A 1 69 ? -13.297 19.266 6.5 1 92.38 69 PRO A CA 1
ATOM 515 C C . PRO A 1 69 ? -12.664 20.125 7.59 1 92.38 69 PRO A C 1
ATOM 517 O O . PRO A 1 69 ? -11.539 20.594 7.438 1 92.38 69 PRO A O 1
ATOM 520 N N . SER A 1 70 ? -13.359 20.312 8.711 1 92.25 70 SER A N 1
ATOM 521 C CA . SER A 1 70 ? -12.797 21.109 9.797 1 92.25 70 SER A CA 1
ATOM 522 C C . SER A 1 70 ? -11.539 20.469 10.367 1 92.25 70 SER A C 1
ATOM 524 O O . SER A 1 70 ? -10.719 21.141 10.992 1 92.25 70 SER A O 1
ATOM 526 N N . ALA A 1 71 ? -11.359 19.141 10.102 1 92.81 71 ALA A N 1
ATOM 527 C CA . ALA A 1 71 ? -10.211 18.406 10.609 1 92.81 71 ALA A CA 1
ATOM 528 C C . ALA A 1 71 ? -9.023 18.516 9.664 1 92.81 71 ALA A C 1
ATOM 530 O O . ALA A 1 71 ? -7.914 18.094 9.992 1 92.81 71 ALA A O 1
ATOM 531 N N . MET A 1 72 ? -9.227 19.047 8.484 1 91.69 72 MET A N 1
ATOM 532 C CA . MET A 1 72 ? -8.227 19.078 7.418 1 91.69 72 MET A CA 1
ATOM 533 C C . MET A 1 72 ? -8.289 20.375 6.633 1 91.69 72 MET A C 1
ATOM 535 O O . MET A 1 72 ? -9.117 20.516 5.727 1 91.69 72 MET A O 1
ATOM 539 N N . THR A 1 73 ? -7.562 21.359 7.031 1 87.94 73 THR A N 1
ATOM 540 C CA . THR A 1 73 ? -7.559 22.641 6.332 1 87.94 73 THR A CA 1
ATOM 541 C C . THR A 1 73 ? -6.164 22.969 5.816 1 87.94 73 THR A C 1
ATOM 543 O O . THR A 1 73 ? -5.164 22.688 6.488 1 87.94 73 THR A O 1
ATOM 546 N N . TYR A 1 74 ? -6.164 23.516 4.629 1 93.31 74 TYR A N 1
ATOM 547 C CA . TYR A 1 74 ? -4.914 23.891 3.979 1 93.31 74 TYR A CA 1
ATOM 548 C C . TYR A 1 74 ? -4.879 25.391 3.668 1 93.31 74 TYR A C 1
ATOM 550 O O . TYR A 1 74 ? -4.504 25.781 2.566 1 93.31 74 TYR A O 1
ATOM 558 N N . ASP A 1 75 ? -5.188 26.141 4.668 1 92.25 75 ASP A N 1
ATOM 559 C CA . ASP A 1 75 ? -5.188 27.594 4.5 1 92.25 75 ASP A CA 1
ATOM 560 C C . ASP A 1 75 ? -3.777 28.109 4.219 1 92.25 75 ASP A C 1
ATOM 562 O O . ASP A 1 75 ? -2.809 27.656 4.828 1 92.25 75 ASP A O 1
ATOM 566 N N . LEU A 1 76 ? -3.73 29.047 3.377 1 95.06 76 LEU A N 1
ATOM 567 C CA . LEU A 1 76 ? -2.465 29.688 3.037 1 95.06 76 LEU A CA 1
ATOM 568 C C . LEU A 1 76 ? -2.371 31.078 3.67 1 95.06 76 LEU A C 1
ATOM 570 O O . LEU A 1 76 ? -3.379 31.781 3.789 1 95.06 76 LEU A O 1
ATOM 574 N N . PRO A 1 77 ? -1.118 31.438 4.07 1 95.75 77 PRO A N 1
ATOM 575 C CA . PRO A 1 77 ? -0.948 32.812 4.508 1 95.75 77 PRO A CA 1
ATOM 576 C C . PRO A 1 77 ? -1.313 33.844 3.424 1 95.75 77 PRO A C 1
ATOM 578 O O . PRO A 1 77 ? -1.289 33.5 2.234 1 95.75 77 PRO A O 1
ATOM 581 N N . ASP A 1 78 ? -1.582 35.031 3.891 1 95.19 78 ASP A N 1
ATOM 582 C CA . ASP A 1 78 ? -1.936 36.094 2.943 1 95.19 78 ASP A CA 1
ATOM 583 C C . ASP A 1 78 ? -0.83 36.281 1.91 1 95.19 78 ASP A C 1
ATOM 585 O O . ASP A 1 78 ? 0.343 36.438 2.268 1 95.19 78 ASP A O 1
ATOM 589 N N . GLY A 1 79 ? -1.185 36.25 0.658 1 95.19 79 GLY A N 1
ATOM 590 C CA . GLY A 1 79 ? -0.249 36.531 -0.415 1 95.19 79 GLY A CA 1
ATOM 591 C C . GLY A 1 79 ? 0.592 35.344 -0.823 1 95.19 79 GLY A C 1
ATOM 592 O O . GLY A 1 79 ? 1.437 35.438 -1.715 1 95.19 79 GLY A O 1
ATOM 593 N N . VAL A 1 80 ? 0.46 34.281 -0.161 1 96.38 80 VAL A N 1
ATOM 594 C CA . VAL A 1 80 ? 1.216 33.062 -0.516 1 96.38 80 VAL A CA 1
ATOM 595 C C . VAL A 1 80 ? 0.375 32.188 -1.428 1 96.38 80 VAL A C 1
ATOM 597 O O . VAL A 1 80 ? -0.81 31.953 -1.168 1 96.38 80 VAL A O 1
ATOM 600 N N . THR A 1 81 ? 0.975 31.641 -2.535 1 95.62 81 THR A N 1
ATOM 601 C CA . THR A 1 81 ? 0.29 30.75 -3.475 1 95.62 81 THR A CA 1
ATOM 602 C C . THR A 1 81 ? 0.805 29.328 -3.348 1 95.62 81 THR A C 1
ATOM 604 O O . THR A 1 81 ? 1.861 29.094 -2.758 1 95.62 81 THR A O 1
ATOM 607 N N . TRP A 1 82 ? 0.091 28.391 -3.887 1 93.94 82 TRP A N 1
ATOM 608 C CA . TRP A 1 82 ? 0.545 27 -3.945 1 93.94 82 TRP A CA 1
ATOM 609 C C . TRP A 1 82 ? 1.859 26.891 -4.711 1 93.94 82 TRP A C 1
ATOM 611 O O . TRP A 1 82 ? 2.715 26.062 -4.371 1 93.94 82 TRP A O 1
ATOM 621 N N . ALA A 1 83 ? 1.936 27.641 -5.691 1 93.75 83 ALA A N 1
ATOM 622 C CA . ALA A 1 83 ? 3.164 27.656 -6.48 1 93.75 83 ALA A CA 1
ATOM 623 C C . ALA A 1 83 ? 4.355 28.094 -5.637 1 93.75 83 ALA A C 1
ATOM 625 O O . ALA A 1 83 ? 5.445 27.531 -5.75 1 93.75 83 ALA A O 1
ATOM 626 N N . ASP A 1 84 ? 4.133 29.125 -4.781 1 94.94 84 ASP A N 1
ATOM 627 C CA . ASP A 1 84 ? 5.18 29.594 -3.883 1 94.94 84 ASP A CA 1
ATOM 628 C C . ASP A 1 84 ? 5.637 28.484 -2.939 1 94.94 84 ASP A C 1
ATOM 630 O O . ASP A 1 84 ? 6.836 28.328 -2.701 1 94.94 84 ASP A O 1
ATOM 634 N N . LEU A 1 85 ? 4.68 27.766 -2.453 1 93.88 85 LEU A N 1
ATOM 635 C CA . LEU A 1 85 ? 4.988 26.672 -1.546 1 93.88 85 LEU A CA 1
ATOM 636 C C . LEU A 1 85 ? 5.781 25.578 -2.26 1 93.88 85 LEU A C 1
ATOM 638 O O . LEU A 1 85 ? 6.801 25.109 -1.749 1 93.88 85 LEU A O 1
ATOM 642 N N . GLY A 1 86 ? 5.312 25.203 -3.414 1 90.38 86 GLY A N 1
ATOM 643 C CA . GLY A 1 86 ? 5.969 24.156 -4.191 1 90.38 86 GLY A CA 1
ATOM 644 C C . GLY A 1 86 ? 7.387 24.516 -4.594 1 90.38 86 GLY A C 1
ATOM 645 O O . GLY A 1 86 ? 8.266 23.656 -4.629 1 90.38 86 GLY A O 1
ATOM 646 N N . ALA A 1 87 ? 7.629 25.797 -4.762 1 92.75 87 ALA A N 1
ATOM 647 C CA . ALA A 1 87 ? 8.938 26.266 -5.211 1 92.75 87 ALA A CA 1
ATOM 648 C C . ALA A 1 87 ? 9.852 26.547 -4.023 1 92.75 87 ALA A C 1
ATOM 650 O O . ALA A 1 87 ? 11.055 26.781 -4.203 1 92.75 87 ALA A O 1
ATOM 651 N N . GLY A 1 88 ? 9.203 26.547 -2.918 1 92.06 88 GLY A N 1
ATOM 652 C CA . GLY A 1 88 ? 9.992 26.844 -1.73 1 92.06 88 GLY A CA 1
ATOM 653 C C . GLY A 1 88 ? 10.297 28.328 -1.572 1 92.06 88 GLY A C 1
ATOM 654 O O . GLY A 1 88 ? 11.227 28.703 -0.854 1 92.06 88 GLY A O 1
ATOM 655 N N . THR A 1 89 ? 9.57 29.172 -2.182 1 94.75 89 THR A N 1
ATOM 656 C CA . THR A 1 89 ? 9.867 30.594 -2.186 1 94.75 89 THR A CA 1
ATOM 657 C C . THR A 1 89 ? 8.812 31.375 -1.406 1 94.75 89 THR A C 1
ATOM 659 O O . THR A 1 89 ? 8.812 32.594 -1.418 1 94.75 89 THR A O 1
ATOM 662 N N . ALA A 1 90 ? 7.961 30.719 -0.768 1 96.25 90 ALA A N 1
ATOM 663 C CA . ALA A 1 90 ? 6.914 31.391 -0.007 1 96.25 90 ALA A CA 1
ATOM 664 C C . ALA A 1 90 ? 7.516 32.281 1.079 1 96.25 90 ALA A C 1
ATOM 666 O O . ALA A 1 90 ? 8.477 31.891 1.745 1 96.25 90 ALA A O 1
ATOM 667 N N . ARG A 1 91 ? 6.953 33.406 1.201 1 95.19 91 ARG A N 1
ATOM 668 C CA . ARG A 1 91 ? 7.41 34.344 2.23 1 95.19 91 ARG A CA 1
ATOM 669 C C . ARG A 1 91 ? 7.168 33.781 3.625 1 95.19 91 ARG A C 1
ATOM 671 O O . ARG A 1 91 ? 7.934 34.031 4.551 1 95.19 91 ARG A O 1
ATOM 678 N N . GLU A 1 92 ? 6.09 33.062 3.674 1 96.19 92 GLU A N 1
ATOM 679 C CA . GLU A 1 92 ? 5.672 32.406 4.914 1 96.19 92 GLU A CA 1
ATOM 680 C C . GLU A 1 92 ? 5.082 31.031 4.652 1 96.19 92 GLU A C 1
ATOM 682 O O . GLU A 1 92 ? 4.293 30.859 3.721 1 96.19 92 GLU A O 1
ATOM 687 N N . PHE A 1 93 ? 5.496 30.094 5.5 1 95.94 93 PHE A N 1
ATOM 688 C CA . PHE A 1 93 ? 4.949 28.75 5.375 1 95.94 93 PHE A CA 1
ATOM 689 C C . PHE A 1 93 ? 3.9 28.484 6.449 1 95.94 93 PHE A C 1
ATOM 691 O O . PHE A 1 93 ? 4.125 28.766 7.629 1 95.94 93 PHE A O 1
ATOM 698 N N . PRO A 1 94 ? 2.82 28 6.016 1 95.81 94 PRO A N 1
ATOM 699 C CA . PRO A 1 94 ? 1.811 27.656 7.023 1 95.81 94 PRO A CA 1
ATOM 700 C C . PRO A 1 94 ? 2.229 26.484 7.91 1 95.81 94 PRO A C 1
ATOM 702 O O . PRO A 1 94 ? 3.004 25.625 7.484 1 95.81 94 PRO A O 1
ATOM 705 N N . GLN A 1 95 ? 1.661 26.422 9.078 1 95.19 95 GLN A N 1
ATOM 706 C CA . GLN A 1 95 ? 2.07 25.438 10.078 1 95.19 95 GLN A CA 1
ATOM 707 C C . GLN A 1 95 ? 1.849 24.016 9.578 1 95.19 95 GLN A C 1
ATOM 709 O O . GLN A 1 95 ? 2.666 23.125 9.836 1 95.19 95 GLN A O 1
ATOM 714 N N . TRP A 1 96 ? 0.738 23.75 8.898 1 93.81 96 TRP A N 1
ATOM 715 C CA . TRP A 1 96 ? 0.464 22.406 8.406 1 93.81 96 TRP A CA 1
ATOM 716 C C . TRP A 1 96 ? 1.562 21.938 7.457 1 93.81 96 TRP A C 1
ATOM 718 O O . TRP A 1 96 ? 1.899 20.75 7.426 1 93.81 96 TRP A O 1
ATOM 728 N N . ALA A 1 97 ? 2.109 22.812 6.672 1 95 97 ALA A N 1
ATOM 729 C CA . ALA A 1 97 ? 3.186 22.469 5.75 1 95 97 ALA A CA 1
ATOM 730 C C . ALA A 1 97 ? 4.477 22.156 6.5 1 95 97 ALA A C 1
ATOM 732 O O . ALA A 1 97 ? 5.199 21.219 6.145 1 95 97 ALA A O 1
ATOM 733 N N . ILE A 1 98 ? 4.746 22.922 7.508 1 95.62 98 ILE A N 1
ATOM 734 C CA . ILE A 1 98 ? 5.918 22.688 8.352 1 95.62 98 ILE A CA 1
ATOM 735 C C . ILE A 1 98 ? 5.797 21.344 9.047 1 95.62 98 ILE A C 1
ATOM 737 O O . ILE A 1 98 ? 6.746 20.547 9.055 1 95.62 98 ILE A O 1
ATOM 741 N N . ASP A 1 99 ? 4.645 21.094 9.547 1 95.69 99 ASP A N 1
ATOM 742 C CA . ASP A 1 99 ? 4.395 19.812 10.227 1 95.69 99 ASP A CA 1
ATOM 743 C C . ASP A 1 99 ? 4.551 18.641 9.266 1 95.69 99 ASP A C 1
ATOM 745 O O . ASP A 1 99 ? 5.137 17.625 9.625 1 95.69 99 ASP A O 1
ATOM 749 N N . HIS A 1 100 ? 4.008 18.812 8.102 1 94.25 100 HIS A N 1
ATOM 750 C CA . HIS A 1 100 ? 4.117 17.766 7.098 1 94.25 100 HIS A CA 1
ATOM 751 C C . HIS A 1 100 ? 5.574 17.438 6.789 1 94.25 100 HIS A C 1
ATOM 753 O O . HIS A 1 100 ? 5.965 16.281 6.758 1 94.25 100 HIS A O 1
ATOM 759 N N . ARG A 1 101 ? 6.344 18.438 6.625 1 94.38 101 ARG A N 1
ATOM 760 C CA . ARG A 1 101 ? 7.766 18.25 6.359 1 94.38 101 ARG A CA 1
ATOM 761 C C . ARG A 1 101 ? 8.461 17.578 7.539 1 94.38 101 ARG A C 1
ATOM 763 O O . ARG A 1 101 ? 9.258 16.656 7.352 1 94.38 101 ARG A O 1
ATOM 770 N N . ASN A 1 102 ? 8.133 18.016 8.703 1 97.06 102 ASN A N 1
ATOM 771 C CA . ASN A 1 102 ? 8.758 17.484 9.906 1 97.06 102 ASN A CA 1
ATOM 772 C C . ASN A 1 102 ? 8.352 16.031 10.156 1 97.06 102 ASN A C 1
ATOM 774 O O . ASN A 1 102 ? 9.117 15.266 10.742 1 97.06 102 ASN A O 1
ATOM 778 N N . ASN A 1 103 ? 7.195 15.68 9.664 1 97.25 103 ASN A N 1
ATOM 779 C CA . ASN A 1 103 ? 6.684 14.328 9.859 1 97.25 103 ASN A CA 1
ATOM 780 C C . ASN A 1 103 ? 7.477 13.305 9.047 1 97.25 103 ASN A C 1
ATOM 782 O O . ASN A 1 103 ? 7.41 12.102 9.32 1 97.25 103 ASN A O 1
ATOM 786 N N . PHE A 1 104 ? 8.273 13.766 8.148 1 98.06 104 PHE A N 1
ATOM 787 C CA . PHE A 1 104 ? 9.062 12.844 7.336 1 98.06 104 PHE A CA 1
ATOM 788 C C . PHE A 1 104 ? 10.492 12.766 7.844 1 98.06 104 PHE A C 1
ATOM 790 O O . PHE A 1 104 ? 11.344 12.133 7.219 1 98.06 104 PHE A O 1
ATOM 797 N N . ARG A 1 105 ? 10.75 13.391 9.031 1 97.62 105 ARG A N 1
ATOM 798 C CA . ARG A 1 105 ? 12.125 13.461 9.516 1 97.62 105 ARG A CA 1
ATOM 799 C C . ARG A 1 105 ? 12.227 12.945 10.953 1 97.62 105 ARG A C 1
ATOM 801 O O . ARG A 1 105 ? 11.25 12.984 11.703 1 97.62 105 ARG A O 1
ATOM 808 N N . MET A 1 106 ? 13.383 12.484 11.258 1 98.38 106 MET A N 1
ATOM 809 C CA . MET A 1 106 ? 13.727 12.289 12.664 1 98.38 106 MET A CA 1
ATOM 810 C C . MET A 1 106 ? 14.219 13.586 13.289 1 98.38 106 MET A C 1
ATOM 812 O O . MET A 1 106 ? 15.273 14.102 12.914 1 98.38 106 MET A O 1
ATOM 816 N N . LEU A 1 107 ? 13.461 14.086 14.117 1 98.06 107 LEU A N 1
ATOM 817 C CA . LEU A 1 107 ? 13.82 15.328 14.797 1 98.06 107 LEU A CA 1
ATOM 818 C C . LEU A 1 107 ? 14.547 15.039 16.109 1 98.06 107 LEU A C 1
ATOM 820 O O . LEU A 1 107 ? 14.508 13.922 16.609 1 98.06 107 LEU A O 1
ATOM 824 N N . PRO A 1 108 ? 15.258 16.109 16.641 1 96.75 108 PRO A N 1
ATOM 825 C CA . PRO A 1 108 ? 15.844 15.906 17.953 1 96.75 108 PRO A CA 1
ATOM 826 C C . PRO A 1 108 ? 14.82 15.453 19 1 96.75 108 PRO A C 1
ATOM 828 O O . PRO A 1 108 ? 13.742 16.047 19.109 1 96.75 108 PRO A O 1
ATOM 831 N N . GLY A 1 109 ? 15.078 14.344 19.672 1 97 109 GLY A N 1
ATOM 832 C CA . GLY A 1 109 ? 14.188 13.836 20.703 1 97 109 GLY A CA 1
ATOM 833 C C . GLY A 1 109 ? 13.344 12.664 20.219 1 97 109 GLY A C 1
ATOM 834 O O . GLY A 1 109 ? 12.766 11.938 21.031 1 97 109 GLY A O 1
ATOM 835 N N . ASP A 1 110 ? 13.266 12.516 18.922 1 98.31 110 ASP A N 1
ATOM 836 C CA . ASP A 1 110 ? 12.539 11.359 18.391 1 98.31 110 ASP A CA 1
ATOM 837 C C . ASP A 1 110 ? 13.266 10.062 18.734 1 98.31 110 ASP A C 1
ATOM 839 O O . ASP A 1 110 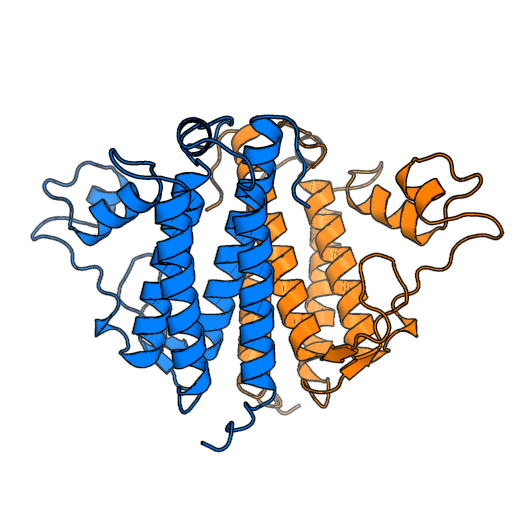? 14.492 9.984 18.625 1 98.31 110 ASP A O 1
ATOM 843 N N . THR A 1 111 ? 12.5 9.055 19.203 1 98.62 111 THR A N 1
ATOM 844 C CA . THR A 1 111 ? 13 7.707 19.453 1 98.62 111 THR A CA 1
ATOM 845 C C . THR A 1 111 ? 12.078 6.656 18.844 1 98.62 111 THR A C 1
ATOM 847 O O . THR A 1 111 ? 10.883 6.902 18.672 1 98.62 111 THR A O 1
ATOM 850 N N . LEU A 1 112 ? 12.656 5.574 18.562 1 98.62 112 LEU A N 1
ATOM 851 C CA . LEU A 1 112 ? 11.836 4.477 18.047 1 98.62 112 LEU A CA 1
ATOM 852 C C . LEU A 1 112 ? 10.703 4.152 19.016 1 98.62 112 LEU A C 1
ATOM 854 O O . LEU A 1 112 ? 9.547 4.051 18.609 1 98.62 112 LEU A O 1
ATOM 858 N N . ALA A 1 113 ? 11.055 4.016 20.266 1 98.62 113 ALA A N 1
ATOM 859 C CA . ALA A 1 113 ? 10.062 3.684 21.297 1 98.62 113 ALA A CA 1
ATOM 860 C C . ALA A 1 113 ? 8.945 4.719 21.328 1 98.62 113 ALA A C 1
ATOM 862 O O . ALA A 1 113 ? 7.762 4.363 21.359 1 98.62 113 ALA A O 1
ATOM 863 N N . GLY A 1 114 ? 9.297 5.98 21.328 1 98.75 114 GLY A N 1
ATOM 864 C CA . GLY A 1 114 ? 8.305 7.047 21.344 1 98.75 114 GLY A CA 1
ATOM 865 C C . GLY A 1 114 ? 7.426 7.062 20.109 1 98.75 114 GLY A C 1
ATOM 866 O O . GLY A 1 114 ? 6.215 7.266 20.219 1 98.75 114 GLY A O 1
ATOM 867 N N . ILE A 1 115 ? 8.023 6.855 18.969 1 98.81 115 ILE A N 1
ATOM 868 C CA . ILE A 1 115 ? 7.297 6.859 17.703 1 98.81 115 ILE A CA 1
ATOM 869 C C . ILE A 1 115 ? 6.301 5.703 17.672 1 98.81 115 ILE A C 1
ATOM 871 O O . ILE A 1 115 ? 5.137 5.891 17.312 1 98.81 115 ILE A O 1
ATOM 875 N N . LEU A 1 116 ? 6.734 4.52 18.078 1 98.81 116 LEU A N 1
ATOM 876 C CA . LEU A 1 116 ? 5.859 3.352 18.078 1 98.81 116 LEU A CA 1
ATOM 877 C C . LEU A 1 116 ? 4.742 3.506 19.094 1 98.81 116 LEU A C 1
ATOM 879 O O . LEU A 1 116 ? 3.607 3.088 18.844 1 98.81 116 LEU A O 1
ATOM 883 N N . GLU A 1 117 ? 5.074 4.066 20.219 1 98.75 117 GLU A N 1
ATOM 884 C CA . GLU A 1 117 ? 4.055 4.32 21.234 1 98.75 117 GLU A CA 1
ATOM 885 C C . GLU A 1 117 ? 2.988 5.281 20.719 1 98.75 117 GLU A C 1
ATOM 887 O O . GLU A 1 117 ? 1.793 5.051 20.922 1 98.75 117 GLU A O 1
ATOM 892 N N . GLN A 1 118 ? 3.428 6.344 20.125 1 98.69 118 GLN A N 1
ATOM 893 C CA . GLN A 1 118 ? 2.488 7.301 19.547 1 98.69 118 GLN A CA 1
ATOM 894 C C . GLN A 1 118 ? 1.618 6.645 18.484 1 98.69 118 GLN A C 1
ATOM 896 O O . GLN A 1 118 ? 0.407 6.875 18.438 1 98.69 118 GLN A O 1
ATOM 901 N N . TYR A 1 119 ? 2.211 5.867 17.625 1 98.81 119 TYR A N 1
ATOM 902 C CA . TYR A 1 119 ? 1.459 5.191 16.578 1 98.81 119 TYR A CA 1
ATOM 903 C C . TYR A 1 119 ? 0.442 4.223 17.172 1 98.81 119 TYR A C 1
ATOM 905 O O . TYR A 1 119 ? -0.689 4.129 16.688 1 98.81 119 TYR A O 1
ATOM 913 N N . ALA A 1 120 ? 0.814 3.516 18.234 1 98.75 120 ALA A N 1
ATOM 914 C CA . ALA A 1 120 ? -0.094 2.592 18.906 1 98.75 120 ALA A CA 1
ATOM 915 C C . ALA A 1 120 ? -1.298 3.33 19.484 1 98.75 120 ALA A C 1
ATOM 917 O O . ALA A 1 120 ? -2.424 2.826 19.438 1 98.75 120 ALA A O 1
ATOM 918 N N . ARG A 1 121 ? -1.062 4.48 20.016 1 98.75 121 ARG A N 1
ATOM 919 C CA . ARG A 1 121 ? -2.152 5.293 20.547 1 98.75 121 ARG A CA 1
ATOM 920 C C . ARG A 1 121 ? -3.113 5.715 19.453 1 98.75 121 ARG A C 1
ATOM 922 O O . ARG A 1 121 ? -4.332 5.641 19.609 1 98.75 121 ARG A O 1
ATOM 929 N N . ILE A 1 122 ? -2.566 6.137 18.359 1 98.75 122 ILE A N 1
ATOM 930 C CA . ILE A 1 122 ? -3.379 6.551 17.234 1 98.75 122 ILE A CA 1
ATOM 931 C C . ILE A 1 122 ? -4.176 5.359 16.703 1 98.75 122 ILE A C 1
ATOM 933 O O . ILE A 1 122 ? -5.371 5.48 16.422 1 98.75 122 ILE A O 1
ATOM 937 N N . ALA A 1 123 ? -3.525 4.195 16.641 1 98.62 123 ALA A N 1
ATOM 938 C CA . ALA A 1 123 ? -4.176 2.975 16.172 1 98.62 123 ALA A CA 1
ATOM 939 C C . ALA A 1 123 ? -5.352 2.6 17.062 1 98.62 123 ALA A C 1
ATOM 941 O O . ALA A 1 123 ? -6.414 2.211 16.578 1 98.62 123 ALA A O 1
ATOM 942 N N . ALA A 1 124 ? -5.133 2.697 18.344 1 98.5 124 ALA A N 1
ATOM 943 C CA . ALA A 1 124 ? -6.203 2.4 19.297 1 98.5 124 ALA A CA 1
ATOM 944 C C . ALA A 1 124 ? -7.391 3.336 19.094 1 98.5 124 ALA A C 1
ATOM 946 O O . ALA A 1 124 ? -8.539 2.895 19.078 1 98.5 124 ALA A O 1
ATOM 947 N N . ARG A 1 125 ? -7.129 4.582 18.953 1 98.19 125 ARG A N 1
ATOM 948 C CA . ARG A 1 125 ? -8.18 5.566 18.719 1 98.19 125 ARG A CA 1
ATOM 949 C C . ARG A 1 125 ? -8.898 5.289 17.391 1 98.19 125 ARG A C 1
ATOM 951 O O . ARG A 1 125 ? -10.117 5.43 17.297 1 98.19 125 ARG A O 1
ATOM 958 N N . THR A 1 126 ? -8.117 4.938 16.375 1 98.38 126 THR A N 1
ATOM 959 C CA . THR A 1 126 ? -8.672 4.586 15.07 1 98.38 126 THR A CA 1
ATOM 960 C C . THR A 1 126 ? -9.664 3.436 15.203 1 98.38 126 THR A C 1
ATOM 962 O O . THR A 1 126 ? -10.766 3.494 14.648 1 98.38 126 THR A O 1
ATOM 965 N N . THR A 1 127 ? -9.266 2.438 15.953 1 97.69 127 THR A N 1
ATOM 966 C CA . THR A 1 127 ? -10.141 1.293 16.172 1 97.69 127 THR A CA 1
ATOM 967 C C . THR A 1 127 ? -11.438 1.729 16.844 1 97.69 127 THR A C 1
ATOM 969 O O . THR A 1 127 ? -12.523 1.306 16.438 1 97.69 127 THR A O 1
ATOM 972 N N . GLU A 1 128 ? -11.367 2.6 17.797 1 97.12 128 GLU A N 1
ATOM 973 C CA . GLU A 1 128 ? -12.539 3.125 18.484 1 97.12 128 GLU A CA 1
ATOM 974 C C . GLU A 1 128 ? -13.438 3.906 17.531 1 97.12 128 GLU A C 1
ATOM 976 O O . GLU A 1 128 ? -14.656 3.766 17.562 1 97.12 128 GLU A O 1
ATOM 981 N N . ILE A 1 129 ? -12.836 4.711 16.719 1 97.19 129 ILE A N 1
ATOM 982 C CA . ILE A 1 129 ? -13.578 5.535 15.773 1 97.19 129 ILE A CA 1
ATOM 983 C C . ILE A 1 129 ? -14.328 4.645 14.789 1 97.19 129 ILE A C 1
ATOM 985 O O . ILE A 1 129 ? -15.531 4.82 14.578 1 97.19 129 ILE A O 1
ATOM 989 N N . ILE A 1 130 ? -13.664 3.658 14.195 1 97 130 ILE A N 1
ATOM 990 C CA . ILE A 1 130 ? -14.281 2.785 13.203 1 97 130 ILE A CA 1
ATOM 991 C C . ILE A 1 130 ? -15.445 2.02 13.836 1 97 130 ILE A C 1
ATOM 993 O O . ILE A 1 130 ? -16.484 1.834 13.203 1 97 130 ILE A O 1
ATOM 997 N N . ALA A 1 131 ? -15.289 1.65 15.07 1 94.12 131 ALA A N 1
ATOM 998 C CA . ALA A 1 131 ? -16.312 0.884 15.773 1 94.12 131 ALA A CA 1
ATOM 999 C C . ALA A 1 131 ? -17.547 1.745 16.062 1 94.12 131 ALA A C 1
ATOM 1001 O O . ALA A 1 131 ? -18.656 1.229 16.188 1 94.12 131 ALA A O 1
ATOM 1002 N N . SER A 1 132 ? -17.344 3.035 16.094 1 93.38 132 SER A N 1
ATOM 1003 C CA . SER A 1 132 ? -18.422 3.877 16.609 1 93.38 132 SER A CA 1
ATOM 1004 C C . SER A 1 132 ? -19.047 4.711 15.492 1 93.38 132 SER A C 1
ATOM 1006 O O . SER A 1 132 ? -20.141 5.266 15.672 1 93.38 132 SER A O 1
ATOM 1008 N N . ILE A 1 133 ? -18.359 4.816 14.391 1 92.75 133 ILE A N 1
ATOM 1009 C CA . ILE A 1 133 ? -18.875 5.664 13.32 1 92.75 133 ILE A CA 1
ATOM 1010 C C . ILE A 1 133 ? -20.203 5.105 12.812 1 92.75 133 ILE A C 1
ATOM 1012 O O . ILE A 1 133 ? -20.312 3.914 12.516 1 92.75 133 ILE A O 1
ATOM 1016 N N . PRO A 1 134 ? -21.219 5.867 12.719 1 92 134 PRO A N 1
ATOM 1017 C CA . PRO A 1 134 ? -22.562 5.383 12.438 1 92 134 PRO A CA 1
ATOM 1018 C C . PRO A 1 134 ? -22.703 4.824 11.023 1 92 134 PRO A C 1
ATOM 1020 O O . PRO A 1 134 ? -23.5 3.9 10.797 1 92 134 PRO A O 1
ATOM 1023 N N . ASP A 1 135 ? -22.062 5.414 10.07 1 94.75 135 ASP A N 1
ATOM 1024 C CA . ASP A 1 135 ? -22.281 5.07 8.672 1 94.75 135 ASP A CA 1
ATOM 1025 C C . ASP A 1 135 ? -20.984 5.203 7.863 1 94.75 135 ASP A C 1
ATOM 1027 O O . ASP A 1 135 ? -20.469 6.309 7.688 1 94.75 135 ASP A O 1
ATOM 1031 N N . LEU A 1 136 ? -20.562 4.098 7.32 1 96.38 136 LEU A N 1
ATOM 1032 C CA . LEU A 1 136 ? -19.328 4.09 6.547 1 96.38 136 LEU A CA 1
ATOM 1033 C C . LEU A 1 136 ? -19.531 4.738 5.184 1 96.38 136 LEU A C 1
ATOM 1035 O O . LEU A 1 136 ? -18.562 5.098 4.508 1 96.38 136 LEU A O 1
ATOM 1039 N N . SER A 1 137 ? -20.734 4.922 4.789 1 95.81 137 SER A N 1
ATOM 1040 C CA . SER A 1 137 ? -21.031 5.516 3.49 1 95.81 137 SER A CA 1
ATOM 1041 C C . SER A 1 137 ? -21.172 7.027 3.596 1 95.81 137 SER A C 1
ATOM 1043 O O . SER A 1 137 ? -21.312 7.715 2.58 1 95.81 137 SER A O 1
ATOM 1045 N N . ALA A 1 138 ? -21.219 7.543 4.84 1 96.38 138 ALA A N 1
ATOM 1046 C CA . ALA A 1 138 ? -21.297 8.992 4.996 1 96.38 138 ALA A CA 1
ATOM 1047 C C . ALA A 1 138 ? -20.156 9.695 4.277 1 96.38 138 ALA A C 1
ATOM 1049 O O . ALA A 1 138 ? -19.016 9.227 4.312 1 96.38 138 ALA A O 1
ATOM 1050 N N . THR A 1 139 ? -20.453 10.82 3.645 1 97.19 139 THR A N 1
ATOM 1051 C CA . THR A 1 139 ? -19.453 11.531 2.865 1 97.19 139 THR A CA 1
ATOM 1052 C C . THR A 1 139 ? -19.156 12.898 3.469 1 97.19 139 THR A C 1
ATOM 1054 O O . THR A 1 139 ? -20.016 13.484 4.129 1 97.19 139 THR A O 1
ATOM 1057 N N . HIS A 1 140 ? -17.969 13.367 3.299 1 97.38 140 HIS A N 1
ATOM 1058 C CA . HIS A 1 140 ? -17.547 14.727 3.625 1 97.38 140 HIS A CA 1
ATOM 1059 C C . HIS A 1 140 ? -16.875 15.391 2.428 1 97.38 140 HIS A C 1
ATOM 1061 O O . HIS A 1 140 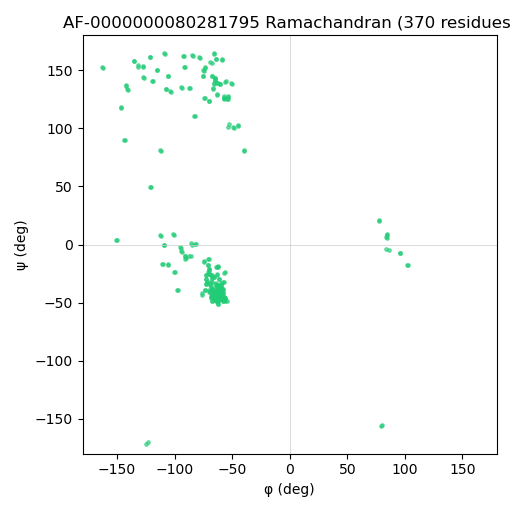? -16.172 14.734 1.653 1 97.38 140 HIS A O 1
ATOM 1067 N N . PRO A 1 141 ? -17.109 16.688 2.279 1 96.81 141 PRO A N 1
ATOM 1068 C CA . PRO A 1 141 ? -16.359 17.391 1.229 1 96.81 141 PRO A CA 1
ATOM 1069 C C . PRO A 1 141 ? -14.859 17.453 1.514 1 96.81 141 PRO A C 1
ATOM 1071 O O . PRO A 1 141 ? -14.453 17.625 2.666 1 96.81 141 PRO A O 1
ATOM 1074 N N . LEU A 1 142 ? -14.094 17.234 0.508 1 96.56 142 LEU A N 1
ATOM 1075 C CA . LEU A 1 142 ? -12.656 17.406 0.641 1 96.56 142 LEU A CA 1
ATOM 1076 C C . LEU A 1 142 ? -12.289 18.891 0.646 1 96.56 142 LEU A C 1
ATOM 1078 O O . LEU A 1 142 ? -12.953 19.703 -0.007 1 96.56 142 LEU A O 1
ATOM 1082 N N . PRO A 1 143 ? -11.273 19.25 1.407 1 92.31 143 PRO A N 1
ATOM 1083 C CA . PRO A 1 143 ? -10.852 20.641 1.391 1 92.31 143 PRO A CA 1
ATOM 1084 C C . PRO A 1 143 ? -10.328 21.094 0.026 1 92.31 143 PRO A C 1
ATOM 1086 O O . PRO A 1 143 ? -9.938 20.25 -0.79 1 92.31 143 PRO A O 1
ATOM 1089 N N . GLU A 1 144 ? -10.328 22.328 -0.16 1 88.75 144 GLU A N 1
ATOM 1090 C CA . GLU A 1 144 ? -9.734 22.875 -1.377 1 88.75 144 GLU A CA 1
ATOM 1091 C C . GLU A 1 144 ? -8.211 22.734 -1.364 1 88.75 144 GLU A C 1
ATOM 1093 O O . GLU A 1 144 ? -7.555 23.109 -0.396 1 88.75 144 GLU A O 1
ATOM 1098 N N . ALA A 1 145 ? -7.707 22.109 -2.332 1 89.88 145 ALA A N 1
ATOM 1099 C CA . ALA A 1 145 ? -6.277 21.906 -2.562 1 89.88 145 ALA A CA 1
ATOM 1100 C C . ALA A 1 145 ? -6.012 21.5 -4.008 1 89.88 145 ALA A C 1
ATOM 1102 O O . ALA A 1 145 ? -6.887 20.938 -4.676 1 89.88 145 ALA A O 1
ATOM 1103 N N . PRO A 1 146 ? -4.82 21.844 -4.504 1 89 146 PRO A N 1
ATOM 1104 C CA . PRO A 1 146 ? -4.52 21.547 -5.91 1 89 146 PRO A CA 1
ATOM 1105 C C . PRO A 1 146 ? -4.672 20.078 -6.254 1 89 146 PRO A C 1
ATOM 1107 O O . PRO A 1 146 ? -4.957 19.734 -7.402 1 89 146 PRO A O 1
ATOM 1110 N N . TRP A 1 147 ? -4.57 19.203 -5.316 1 88.25 147 TRP A N 1
ATOM 1111 C CA . TRP A 1 147 ? -4.598 17.766 -5.582 1 88.25 147 TRP A CA 1
ATOM 1112 C C . TRP A 1 147 ? -6.004 17.203 -5.402 1 88.25 147 TRP A C 1
ATOM 1114 O O . TRP A 1 147 ? -6.23 16.016 -5.598 1 88.25 147 TRP A O 1
ATOM 1124 N N . ASN A 1 148 ? -6.871 18 -5.031 1 91.81 148 ASN A N 1
ATOM 1125 C CA . ASN A 1 148 ? -8.266 17.594 -4.938 1 91.81 148 ASN A CA 1
ATOM 1126 C C . ASN A 1 148 ? -9.109 18.219 -6.055 1 91.81 148 ASN A C 1
ATOM 1128 O O . ASN A 1 148 ? -9.023 19.422 -6.305 1 91.81 148 ASN A O 1
ATOM 1132 N N . GLU A 1 149 ? -9.898 17.375 -6.637 1 91.94 149 GLU A N 1
ATOM 1133 C CA . GLU A 1 149 ? -10.867 17.922 -7.586 1 91.94 149 GLU A CA 1
ATOM 1134 C C . GLU A 1 149 ? -11.844 18.859 -6.891 1 91.94 149 GLU A C 1
ATOM 1136 O O . GLU A 1 149 ? -12.336 18.562 -5.805 1 91.94 149 GLU A O 1
ATOM 1141 N N . PRO A 1 150 ? -12.156 20.016 -7.59 1 92.56 150 PRO A N 1
ATOM 1142 C CA . PRO A 1 150 ? -13.125 20.922 -6.969 1 92.56 150 PRO A CA 1
ATOM 1143 C C . PRO A 1 150 ? -14.461 20.234 -6.668 1 92.56 150 PRO A C 1
ATOM 1145 O O . PRO A 1 150 ? -15.031 19.578 -7.543 1 92.56 150 PRO A O 1
ATOM 1148 N N . GLY A 1 151 ? -14.883 20.312 -5.488 1 92.94 151 GLY A N 1
ATOM 1149 C CA . GLY A 1 151 ? -16.172 19.781 -5.098 1 92.94 151 GLY A CA 1
ATOM 1150 C C . GLY A 1 151 ? -16.141 18.312 -4.773 1 92.94 151 GLY A C 1
ATOM 1151 O O . GLY A 1 151 ? -17.188 17.703 -4.504 1 92.94 151 GLY A O 1
ATOM 1152 N N . ALA A 1 152 ? -15.023 17.75 -4.719 1 94.88 152 ALA A N 1
ATOM 1153 C CA . ALA A 1 152 ? -14.906 16.328 -4.473 1 94.88 152 ALA A CA 1
ATOM 1154 C C . ALA A 1 152 ? -15.344 15.977 -3.051 1 94.88 152 ALA A C 1
ATOM 1156 O O . ALA A 1 152 ? -15.156 16.766 -2.125 1 94.88 152 ALA A O 1
ATOM 1157 N N . VAL A 1 153 ? -15.938 14.82 -2.953 1 96.81 153 VAL A N 1
ATOM 1158 C CA . VAL A 1 153 ? -16.328 14.289 -1.652 1 96.81 153 VAL A CA 1
ATOM 1159 C C . VAL A 1 153 ? -15.656 12.938 -1.427 1 96.81 153 VAL A C 1
ATOM 1161 O O . VAL A 1 153 ? -15.188 12.297 -2.375 1 96.81 153 VAL A O 1
ATOM 1164 N N . ARG A 1 154 ? -15.617 12.555 -0.214 1 96.62 154 ARG A N 1
ATOM 1165 C CA . ARG A 1 154 ? -15.07 11.25 0.139 1 96.62 154 ARG A CA 1
ATOM 1166 C C . ARG A 1 154 ? -15.891 10.602 1.25 1 96.62 154 ARG A C 1
ATOM 1168 O O . ARG A 1 154 ? -16.234 11.25 2.24 1 96.62 154 ARG A O 1
ATOM 1175 N N . SER A 1 155 ? -16.172 9.383 1.025 1 97.75 155 SER A N 1
ATOM 1176 C CA . SER A 1 155 ? -16.891 8.641 2.055 1 97.75 155 SER A CA 1
ATOM 1177 C C . SER A 1 155 ? -15.953 8.203 3.178 1 97.75 155 SER A C 1
ATOM 1179 O O . SER A 1 155 ? -14.742 8.141 2.992 1 97.75 155 SER A O 1
ATOM 1181 N N . VAL A 1 156 ? -16.531 7.887 4.289 1 97.62 156 VAL A N 1
ATOM 1182 C CA . VAL A 1 156 ? -15.773 7.359 5.422 1 97.62 156 VAL A CA 1
ATOM 1183 C C . VAL A 1 156 ? -15.07 6.066 5.016 1 97.62 156 VAL A C 1
ATOM 1185 O O . VAL A 1 156 ? -13.906 5.852 5.359 1 97.62 156 VAL A O 1
ATOM 1188 N N . ARG A 1 157 ? -15.734 5.277 4.23 1 98.19 157 ARG A N 1
ATOM 1189 C CA . ARG A 1 157 ? -15.141 4.039 3.738 1 98.19 157 ARG A CA 1
ATOM 1190 C C . ARG A 1 157 ? -13.914 4.324 2.881 1 98.19 157 ARG A C 1
ATOM 1192 O O . ARG A 1 157 ? -12.875 3.682 3.045 1 98.19 157 ARG A O 1
ATOM 1199 N N . ARG A 1 158 ? -14.023 5.262 2.043 1 98 158 ARG A N 1
ATOM 1200 C CA . ARG A 1 158 ? -12.906 5.609 1.162 1 98 158 ARG A CA 1
ATOM 1201 C C . ARG A 1 158 ? -11.75 6.211 1.952 1 98 158 ARG A C 1
ATOM 1203 O O . ARG A 1 158 ? -10.586 6.055 1.578 1 98 158 ARG A O 1
ATOM 1210 N N . VAL A 1 159 ? -12.102 6.887 3.02 1 98.31 159 VAL A N 1
ATOM 1211 C CA . VAL A 1 159 ? -11.055 7.375 3.914 1 98.31 159 VAL A CA 1
ATOM 1212 C C . VAL A 1 159 ? -10.258 6.199 4.469 1 98.31 159 VAL A C 1
ATOM 1214 O O . VAL A 1 159 ? -9.023 6.199 4.426 1 98.31 159 VAL A O 1
ATOM 1217 N N . LEU A 1 160 ? -10.938 5.191 4.914 1 98.56 160 LEU A N 1
ATOM 1218 C CA . LEU A 1 160 ? -10.273 4.027 5.492 1 98.56 160 LEU A CA 1
ATOM 1219 C C . LEU A 1 160 ? -9.461 3.283 4.434 1 98.56 160 LEU A C 1
ATOM 1221 O O . LEU A 1 160 ? -8.328 2.883 4.688 1 98.56 160 LEU A O 1
ATOM 1225 N N . ALA A 1 161 ? -10.023 3.166 3.24 1 98.62 161 ALA A N 1
ATOM 1226 C CA . ALA A 1 161 ? -9.297 2.533 2.139 1 98.62 161 ALA A CA 1
ATOM 1227 C C . ALA A 1 161 ? -8.031 3.316 1.792 1 98.62 161 ALA A C 1
ATOM 1229 O O . ALA A 1 161 ? -6.992 2.725 1.498 1 98.62 161 ALA A O 1
ATOM 1230 N N . HIS A 1 162 ? -8.133 4.598 1.887 1 98.38 162 HIS A N 1
ATOM 1231 C CA . HIS A 1 162 ? -6.992 5.461 1.6 1 98.38 162 HIS A CA 1
ATOM 1232 C C . HIS A 1 162 ? -5.891 5.281 2.637 1 98.38 162 HIS A C 1
ATOM 1234 O O . HIS A 1 162 ? -4.715 5.156 2.283 1 98.38 162 HIS A O 1
ATOM 1240 N N . VAL A 1 163 ? -6.281 5.234 3.852 1 98.81 163 VAL A N 1
ATOM 1241 C CA . VAL A 1 163 ? -5.305 5.082 4.926 1 98.81 163 VAL A CA 1
ATOM 1242 C C . VAL A 1 163 ? -4.621 3.723 4.812 1 98.81 163 VAL A C 1
ATOM 1244 O O . VAL A 1 163 ? -3.404 3.615 4.98 1 98.81 163 VAL A O 1
ATOM 1247 N N . ILE A 1 164 ? -5.398 2.689 4.488 1 98.88 164 ILE A N 1
ATOM 1248 C CA . ILE A 1 164 ? -4.848 1.353 4.289 1 98.88 164 ILE A CA 1
ATOM 1249 C C . ILE A 1 164 ? -3.84 1.375 3.143 1 98.88 164 ILE A C 1
ATOM 1251 O O . ILE A 1 164 ? -2.707 0.912 3.295 1 98.88 164 ILE A O 1
ATOM 1255 N N . ALA A 1 165 ? -4.211 1.993 2.047 1 98.81 165 ALA A N 1
ATOM 1256 C CA . ALA A 1 165 ? -3.357 2.039 0.863 1 98.81 165 ALA A CA 1
ATOM 1257 C C . ALA A 1 165 ? -2.102 2.869 1.124 1 98.81 165 ALA A C 1
ATOM 1259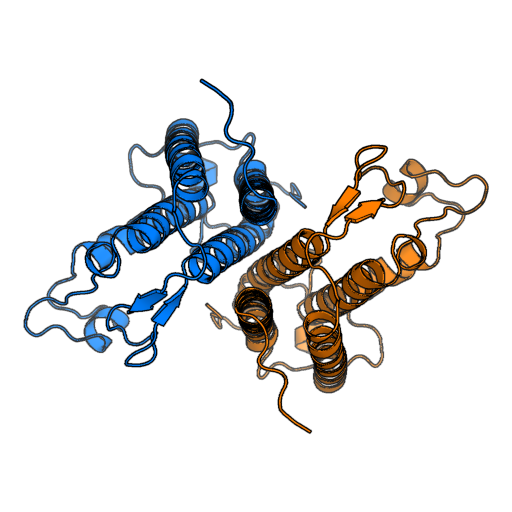 O O . ALA A 1 165 ? -0.999 2.475 0.739 1 98.81 165 ALA A O 1
ATOM 1260 N N . GLU A 1 166 ? -2.258 3.98 1.76 1 98.62 166 GLU A N 1
ATOM 1261 C CA . GLU A 1 166 ? -1.13 4.859 2.059 1 98.62 166 GLU A CA 1
ATOM 1262 C C . GLU A 1 166 ? -0.122 4.172 2.975 1 98.62 166 GLU A C 1
ATOM 1264 O O . GLU A 1 166 ? 1.086 4.238 2.74 1 98.62 166 GLU A O 1
ATOM 1269 N N . THR A 1 167 ? -0.656 3.525 3.988 1 98.88 167 THR A N 1
ATOM 1270 C CA . THR A 1 167 ? 0.215 2.801 4.906 1 98.88 167 THR A CA 1
ATOM 1271 C C . THR A 1 167 ? 0.962 1.687 4.176 1 98.88 167 THR A C 1
ATOM 1273 O O . THR A 1 167 ? 2.17 1.518 4.363 1 98.88 167 THR A O 1
ATOM 1276 N N . ALA A 1 168 ? 0.274 0.996 3.322 1 98.81 168 ALA A N 1
ATOM 1277 C CA . ALA A 1 168 ? 0.895 -0.074 2.545 1 98.81 168 ALA A CA 1
ATOM 1278 C C . ALA A 1 168 ? 1.969 0.478 1.611 1 98.81 168 ALA A C 1
ATOM 1280 O O . ALA A 1 168 ? 3.041 -0.113 1.471 1 98.81 168 ALA A O 1
ATOM 1281 N N . GLN A 1 169 ? 1.685 1.553 0.988 1 98.81 169 GLN A N 1
ATOM 1282 C CA . GLN A 1 169 ? 2.65 2.164 0.082 1 98.81 169 GLN A CA 1
ATOM 1283 C C . GLN A 1 169 ? 3.934 2.539 0.817 1 98.81 169 GLN A C 1
ATOM 1285 O O . GLN A 1 169 ? 5.035 2.242 0.346 1 98.81 169 GLN A O 1
ATOM 1290 N N . HIS A 1 170 ? 3.783 3.119 1.943 1 98.81 170 HIS A N 1
ATOM 1291 C CA . HIS A 1 170 ? 4.961 3.529 2.701 1 98.81 170 HIS A CA 1
ATOM 1292 C C . HIS A 1 170 ? 5.676 2.326 3.305 1 98.81 170 HIS A C 1
ATOM 1294 O O . HIS A 1 170 ? 6.891 2.359 3.51 1 98.81 170 HIS A O 1
ATOM 1300 N N . ALA A 1 171 ? 4.902 1.233 3.537 1 98.75 171 ALA A N 1
ATOM 1301 C CA . ALA A 1 171 ? 5.578 -0.011 3.9 1 98.75 171 ALA A CA 1
ATOM 1302 C C . ALA A 1 171 ? 6.469 -0.505 2.764 1 98.75 171 ALA A C 1
ATOM 1304 O O . ALA A 1 171 ? 7.535 -1.07 3.006 1 98.75 171 ALA A O 1
ATOM 1305 N N . GLY A 1 172 ? 6.051 -0.327 1.549 1 98.56 172 GLY A N 1
ATOM 1306 C CA . GLY A 1 172 ? 6.883 -0.649 0.402 1 98.56 172 GLY A CA 1
ATOM 1307 C C . GLY A 1 172 ? 8.172 0.146 0.36 1 98.56 172 GLY A C 1
ATOM 1308 O O . GLY A 1 172 ? 9.25 -0.413 0.12 1 98.56 172 GLY A O 1
ATOM 1309 N N . HIS A 1 173 ? 8.07 1.446 0.604 1 98.69 173 HIS A N 1
ATOM 1310 C CA . HIS A 1 173 ? 9.273 2.26 0.727 1 98.69 173 HIS A CA 1
ATOM 1311 C C . HIS A 1 173 ? 10.195 1.718 1.813 1 98.69 173 HIS A C 1
ATOM 1313 O O . HIS A 1 173 ? 11.406 1.581 1.599 1 98.69 173 HIS A O 1
ATOM 1319 N N . ALA A 1 174 ? 9.562 1.427 2.896 1 98.75 174 ALA A N 1
ATOM 1320 C CA . ALA A 1 174 ? 10.32 1.019 4.082 1 98.75 174 ALA A CA 1
ATOM 1321 C C . ALA A 1 174 ? 11.078 -0.279 3.824 1 98.75 174 ALA A C 1
ATOM 1323 O O . ALA A 1 174 ? 12.18 -0.475 4.348 1 98.75 174 ALA A O 1
ATOM 1324 N N . ASP A 1 175 ? 10.477 -1.151 3.035 1 98.56 175 ASP A N 1
ATOM 1325 C CA . ASP A 1 175 ? 11.141 -2.408 2.705 1 98.56 175 ASP A CA 1
ATOM 1326 C C . ASP A 1 175 ? 12.516 -2.154 2.074 1 98.56 175 ASP A C 1
ATOM 1328 O O . ASP A 1 175 ? 13.508 -2.76 2.479 1 98.56 175 ASP A O 1
ATOM 1332 N N . ILE A 1 176 ? 12.57 -1.284 1.164 1 98.5 176 ILE A N 1
ATOM 1333 C CA . ILE A 1 176 ? 13.812 -1.034 0.44 1 98.5 176 ILE A CA 1
ATOM 1334 C C . ILE A 1 176 ? 14.789 -0.282 1.339 1 98.5 176 ILE A C 1
ATOM 1336 O O . ILE A 1 176 ? 15.992 -0.56 1.328 1 98.5 176 ILE A O 1
ATOM 1340 N N . LEU A 1 177 ? 14.266 0.656 2.117 1 98.62 177 LEU A N 1
ATOM 1341 C CA . LEU A 1 177 ? 15.133 1.37 3.051 1 98.62 177 LEU A CA 1
ATOM 1342 C C . LEU A 1 177 ? 15.773 0.406 4.043 1 98.62 177 LEU A C 1
ATOM 1344 O O . LEU A 1 177 ? 16.984 0.465 4.277 1 98.62 177 LEU A O 1
ATOM 1348 N N . ARG A 1 178 ? 14.992 -0.49 4.566 1 98.69 178 ARG A N 1
ATOM 1349 C CA . ARG A 1 178 ? 15.477 -1.455 5.547 1 98.69 178 ARG A CA 1
ATOM 1350 C C . ARG A 1 178 ? 16.547 -2.355 4.945 1 98.69 178 ARG A C 1
ATOM 1352 O O . ARG A 1 178 ? 17.625 -2.537 5.531 1 98.69 178 ARG A O 1
ATOM 1359 N N . GLU A 1 179 ? 16.219 -2.865 3.781 1 98.44 179 GLU A N 1
ATOM 1360 C CA . GLU A 1 179 ? 17.188 -3.717 3.102 1 98.44 179 GLU A CA 1
ATOM 1361 C C . GLU A 1 179 ? 18.484 -2.959 2.82 1 98.44 179 GLU A C 1
ATOM 1363 O O . GLU A 1 179 ? 19.578 -3.535 2.891 1 98.44 179 GLU A O 1
ATOM 1368 N N . SER A 1 180 ? 18.422 -1.727 2.572 1 98.31 180 SER A N 1
ATOM 1369 C CA . SER A 1 180 ? 19.578 -0.897 2.262 1 98.31 180 SER A CA 1
ATOM 1370 C C . SER A 1 180 ? 20.422 -0.641 3.504 1 98.31 180 SER A C 1
ATOM 1372 O O . SER A 1 180 ? 21.641 -0.463 3.408 1 98.31 180 SER A O 1
ATOM 1374 N N . ILE A 1 181 ? 19.828 -0.614 4.617 1 98.06 181 ILE A N 1
ATOM 1375 C CA . ILE A 1 181 ? 20.516 -0.284 5.863 1 98.06 181 ILE A CA 1
ATOM 1376 C C . ILE A 1 181 ? 21.344 -1.477 6.324 1 98.06 181 ILE A C 1
ATOM 1378 O O . ILE A 1 181 ? 22.516 -1.321 6.684 1 98.06 181 ILE A O 1
ATOM 1382 N N . ASP A 1 182 ? 20.781 -2.684 6.219 1 97 182 ASP A N 1
ATOM 1383 C CA . ASP A 1 182 ? 21.531 -3.777 6.824 1 97 182 ASP A CA 1
ATOM 1384 C C . ASP A 1 182 ? 21.266 -5.094 6.102 1 97 182 ASP A C 1
ATOM 1386 O O . ASP A 1 182 ? 21.641 -6.164 6.59 1 97 182 ASP A O 1
ATOM 1390 N N . GLY A 1 183 ? 20.5 -5.109 5.027 1 96.12 183 GLY A N 1
ATOM 1391 C CA . GLY A 1 183 ? 20.312 -6.281 4.191 1 96.12 183 GLY A CA 1
ATOM 1392 C C . GLY A 1 183 ? 19.062 -7.07 4.539 1 96.12 183 GLY A C 1
ATOM 1393 O O . GLY A 1 183 ? 18.688 -8.008 3.828 1 96.12 183 GLY A O 1
ATOM 1394 N N . GLN A 1 184 ? 18.406 -6.691 5.609 1 94.56 184 GLN A N 1
ATOM 1395 C CA . GLN A 1 184 ? 17.234 -7.445 6.055 1 94.56 184 GLN A CA 1
ATOM 1396 C C . GLN A 1 184 ? 16.031 -7.176 5.16 1 94.56 184 GLN A C 1
ATOM 1398 O O . GLN A 1 184 ? 15.641 -6.023 4.973 1 94.56 184 GLN A O 1
ATOM 1403 N N . LYS A 1 185 ? 15.508 -8.273 4.695 1 89.69 185 LYS A N 1
ATOM 1404 C CA . LYS A 1 185 ? 14.25 -8.18 3.951 1 89.69 185 LYS A CA 1
ATOM 1405 C C . LYS A 1 185 ? 13.047 -8.234 4.891 1 89.69 185 LYS A C 1
ATOM 1407 O O . LYS A 1 185 ? 13.047 -8.992 5.863 1 89.69 185 LYS A O 1
ATOM 1412 N N . SER A 1 186 ? 12.039 -7.344 4.695 1 75.69 186 SER A N 1
ATOM 1413 C CA . SER A 1 186 ? 10.891 -7.266 5.59 1 75.69 186 SER A CA 1
ATOM 1414 C C . SER A 1 186 ? 9.688 -8.008 5.008 1 75.69 186 SER A C 1
ATOM 1416 O O . SER A 1 186 ? 8.711 -8.266 5.715 1 75.69 186 SER A O 1
ATOM 1418 N N . THR A 1 187 ? 9.57 -8.211 3.756 1 70 187 THR A N 1
ATOM 1419 C CA . THR A 1 187 ? 8.5 -8.969 3.131 1 70 187 THR A CA 1
ATOM 1420 C C . THR A 1 187 ? 9.062 -10.047 2.203 1 70 187 THR A C 1
ATOM 1422 O O . THR A 1 187 ? 10.203 -9.938 1.741 1 70 187 THR A O 1
ATOM 1425 N N . MET B 1 1 ? -29.812 -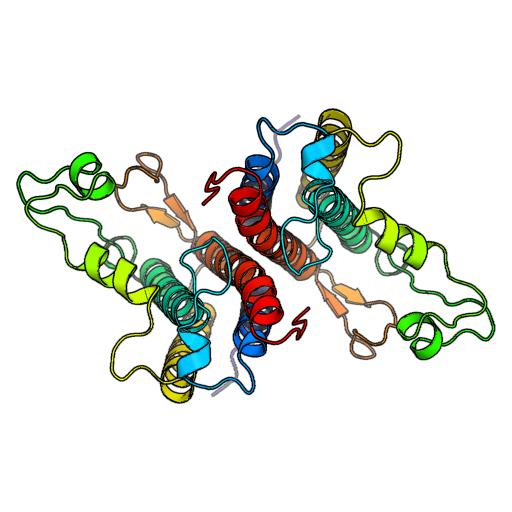1.798 -21.109 1 32.25 1 MET B N 1
ATOM 1426 C CA . MET B 1 1 ? -29.297 -2.551 -19.969 1 32.25 1 MET B CA 1
ATOM 1427 C C . MET B 1 1 ? -29.125 -1.65 -18.75 1 32.25 1 MET B C 1
ATOM 1429 O O . MET B 1 1 ? -28.438 -0.63 -18.828 1 32.25 1 MET B O 1
ATOM 1433 N N . THR B 1 2 ? -30.031 -1.571 -17.938 1 37.53 2 THR B N 1
ATOM 1434 C CA . THR B 1 2 ? -30.047 -0.603 -16.844 1 37.53 2 THR B CA 1
ATOM 1435 C C . THR B 1 2 ? -28.766 -0.667 -16.031 1 37.53 2 THR B C 1
ATOM 1437 O O . THR B 1 2 ? -28.344 -1.744 -15.602 1 37.53 2 THR B O 1
ATOM 1440 N N . ALA B 1 3 ? -27.984 0.187 -16.219 1 46.22 3 ALA B N 1
ATOM 1441 C CA . ALA B 1 3 ? -26.766 0.299 -15.422 1 46.22 3 ALA B CA 1
ATOM 1442 C C . ALA B 1 3 ? -27.047 -0.011 -13.953 1 46.22 3 ALA B C 1
ATOM 1444 O O . ALA B 1 3 ? -27.812 0.688 -13.305 1 46.22 3 ALA B O 1
ATOM 1445 N N . THR B 1 4 ? -27.109 -1.326 -13.578 1 56.22 4 THR B N 1
ATOM 1446 C CA . THR B 1 4 ? -27.328 -1.653 -12.172 1 56.22 4 THR B CA 1
ATOM 1447 C C . THR B 1 4 ? -26.453 -0.792 -11.266 1 56.22 4 THR B C 1
ATOM 1449 O O . THR B 1 4 ? -25.25 -0.728 -11.445 1 56.22 4 THR B O 1
ATOM 1452 N N . ILE B 1 5 ? -26.969 0.221 -10.633 1 67.56 5 ILE B N 1
ATOM 1453 C CA . ILE B 1 5 ? -26.312 1.107 -9.68 1 67.56 5 ILE B CA 1
ATOM 1454 C C . ILE B 1 5 ? -25.578 0.28 -8.625 1 67.56 5 ILE B C 1
ATOM 1456 O O . ILE B 1 5 ? -26.188 -0.539 -7.934 1 67.56 5 ILE B O 1
ATOM 1460 N N . LEU B 1 6 ? -24.281 0.179 -8.812 1 80.38 6 LEU B N 1
ATOM 1461 C CA . LEU B 1 6 ? -23.469 -0.493 -7.801 1 80.38 6 LEU B CA 1
ATOM 1462 C C . LEU B 1 6 ? -23.75 0.078 -6.414 1 80.38 6 LEU B C 1
ATOM 1464 O O . LEU B 1 6 ? -23.953 1.286 -6.262 1 80.38 6 LEU B O 1
ATOM 1468 N N . ASP B 1 7 ? -23.812 -0.84 -5.504 1 90.56 7 ASP B N 1
ATOM 1469 C CA . ASP B 1 7 ? -23.938 -0.298 -4.152 1 90.56 7 ASP B CA 1
ATOM 1470 C C . ASP B 1 7 ? -22.672 0.474 -3.764 1 90.56 7 ASP B C 1
ATOM 1472 O O . ASP B 1 7 ? -21.656 0.392 -4.445 1 90.56 7 ASP B O 1
ATOM 1476 N N . ALA B 1 8 ? -22.797 1.227 -2.779 1 93.19 8 ALA B N 1
ATOM 1477 C CA . ALA B 1 8 ? -21.797 2.207 -2.396 1 93.19 8 ALA B CA 1
ATOM 1478 C C . ALA B 1 8 ? -20.484 1.525 -2.027 1 93.19 8 ALA B C 1
ATOM 1480 O O . ALA B 1 8 ? -19.391 2.047 -2.318 1 93.19 8 ALA B O 1
ATOM 1481 N N . GLU B 1 9 ? -20.531 0.381 -1.416 1 96.06 9 GLU B N 1
ATOM 1482 C CA . GLU B 1 9 ? -19.297 -0.297 -0.999 1 96.06 9 GLU B CA 1
ATOM 1483 C C . GLU B 1 9 ? -18.5 -0.786 -2.205 1 96.06 9 GLU B C 1
ATOM 1485 O O . GLU B 1 9 ? -17.281 -0.597 -2.268 1 96.06 9 GLU B O 1
ATOM 1490 N N . ARG B 1 10 ? -19.188 -1.394 -3.133 1 96.69 10 ARG B N 1
ATOM 1491 C CA . ARG B 1 10 ? -18.516 -1.882 -4.336 1 96.69 10 ARG B CA 1
ATOM 1492 C C . ARG B 1 10 ? -17.891 -0.734 -5.113 1 96.69 10 ARG B C 1
ATOM 1494 O O . ARG B 1 10 ? -16.75 -0.844 -5.57 1 96.69 10 ARG B O 1
ATOM 1501 N N . ALA B 1 11 ? -18.594 0.313 -5.211 1 95.94 11 ALA B N 1
ATOM 1502 C CA . ALA B 1 11 ? -18.062 1.48 -5.914 1 95.94 11 ALA B CA 1
ATOM 1503 C C . ALA B 1 11 ? -16.812 2.02 -5.23 1 95.94 11 ALA B C 1
ATOM 1505 O O . ALA B 1 11 ? -15.828 2.346 -5.895 1 95.94 11 ALA B O 1
ATOM 1506 N N . ASP B 1 12 ? -16.812 2.082 -3.924 1 96.62 12 ASP B N 1
ATOM 1507 C CA . ASP B 1 12 ? -15.68 2.572 -3.15 1 96.62 12 ASP B CA 1
ATOM 1508 C C . ASP B 1 12 ? -14.469 1.668 -3.328 1 96.62 12 ASP B C 1
ATOM 1510 O O . ASP B 1 12 ? -13.344 2.152 -3.475 1 96.62 12 ASP B O 1
ATOM 1514 N N . LEU B 1 13 ? -14.695 0.383 -3.326 1 97.38 13 LEU B N 1
ATOM 1515 C CA . LEU B 1 13 ? -13.602 -0.577 -3.434 1 97.38 13 LEU B CA 1
ATOM 1516 C C . LEU B 1 13 ? -12.984 -0.545 -4.828 1 97.38 13 LEU B C 1
ATOM 1518 O O . LEU B 1 13 ? -11.758 -0.606 -4.969 1 97.38 13 LEU B O 1
ATOM 1522 N N . ILE B 1 14 ? -13.82 -0.419 -5.809 1 97.75 14 ILE B N 1
ATOM 1523 C CA . ILE B 1 14 ? -13.336 -0.322 -7.18 1 97.75 14 ILE B CA 1
ATOM 1524 C C . ILE B 1 14 ? -12.516 0.956 -7.352 1 97.75 14 ILE B C 1
ATOM 1526 O O . ILE B 1 14 ? -11.43 0.929 -7.922 1 97.75 14 ILE B O 1
ATOM 1530 N N . GLU B 1 15 ? -12.961 2.023 -6.809 1 97 15 GLU B N 1
ATOM 1531 C CA . GLU B 1 15 ? -12.234 3.289 -6.898 1 97 15 GLU B CA 1
ATOM 1532 C C . GLU B 1 15 ? -10.891 3.209 -6.176 1 97 15 GLU B C 1
ATOM 1534 O O . GLU B 1 15 ? -9.891 3.732 -6.664 1 97 15 GLU B O 1
ATOM 1539 N N . ALA B 1 16 ? -10.898 2.607 -5.023 1 98.19 16 ALA B N 1
ATOM 1540 C CA . ALA B 1 16 ? -9.656 2.441 -4.273 1 98.19 16 ALA B CA 1
ATOM 1541 C C . ALA B 1 16 ? -8.641 1.626 -5.07 1 98.19 16 ALA B C 1
ATOM 1543 O O . ALA B 1 16 ? -7.465 1.991 -5.148 1 98.19 16 ALA B O 1
ATOM 1544 N N . LEU B 1 17 ? -9.117 0.564 -5.66 1 98.62 17 LEU B N 1
ATOM 1545 C CA . LEU B 1 17 ? -8.234 -0.3 -6.441 1 98.62 17 LEU B CA 1
ATOM 1546 C C . LEU B 1 17 ? -7.711 0.429 -7.676 1 98.62 17 LEU B C 1
ATOM 1548 O O . LEU B 1 17 ? -6.527 0.337 -8 1 98.62 17 LEU B O 1
ATOM 1552 N N . ASP B 1 18 ? -8.57 1.177 -8.32 1 98.19 18 ASP B N 1
ATOM 1553 C CA . ASP B 1 18 ? -8.172 1.958 -9.484 1 98.19 18 ASP B CA 1
ATOM 1554 C C . ASP B 1 18 ? -7.109 2.992 -9.117 1 98.19 18 ASP B C 1
ATOM 1556 O O . ASP B 1 18 ? -6.172 3.23 -9.875 1 98.19 18 ASP B O 1
ATOM 1560 N N . THR B 1 19 ? -7.246 3.559 -7.973 1 97.5 19 THR B N 1
ATOM 1561 C CA . THR B 1 19 ? -6.332 4.605 -7.523 1 97.5 19 THR B CA 1
ATOM 1562 C C . THR B 1 19 ? -4.93 4.043 -7.316 1 97.5 19 THR B C 1
ATOM 1564 O O . THR B 1 19 ? -3.951 4.602 -7.812 1 97.5 19 THR B O 1
ATOM 1567 N N . VAL B 1 20 ? -4.828 2.922 -6.645 1 98.5 20 VAL B N 1
ATOM 1568 C CA . VAL B 1 20 ? -3.506 2.373 -6.371 1 98.5 20 VAL B CA 1
ATOM 1569 C C . VAL B 1 20 ? -2.91 1.791 -7.652 1 98.5 20 VAL B C 1
ATOM 1571 O O . VAL B 1 20 ? -1.695 1.84 -7.855 1 98.5 20 VAL B O 1
ATOM 1574 N N . ARG B 1 21 ? -3.764 1.229 -8.523 1 98.81 21 ARG B N 1
ATOM 1575 C CA . ARG B 1 21 ? -3.289 0.74 -9.812 1 98.81 21 ARG B CA 1
ATOM 1576 C C . ARG B 1 21 ? -2.686 1.87 -10.641 1 98.81 21 ARG B C 1
ATOM 1578 O O . ARG B 1 21 ? -1.609 1.716 -11.219 1 98.81 21 ARG B O 1
ATOM 1585 N N . ALA B 1 22 ? -3.346 2.979 -10.641 1 98 22 ALA B N 1
ATOM 1586 C CA . ALA B 1 22 ? -2.865 4.133 -11.391 1 98 22 ALA B CA 1
ATOM 1587 C C . ALA B 1 22 ? -1.542 4.645 -10.828 1 98 22 ALA B C 1
ATOM 1589 O O . ALA B 1 22 ? -0.658 5.059 -11.578 1 98 22 ALA B O 1
ATOM 1590 N N . THR B 1 23 ? -1.463 4.637 -9.539 1 98.06 23 THR B N 1
ATOM 1591 C CA . THR B 1 23 ? -0.21 5.031 -8.898 1 98.06 23 THR B CA 1
ATOM 1592 C C . THR B 1 23 ? 0.938 4.145 -9.375 1 98.06 23 THR B C 1
ATOM 1594 O O . THR B 1 23 ? 1.987 4.648 -9.789 1 98.06 23 THR B O 1
ATOM 1597 N N . LEU B 1 24 ? 0.748 2.855 -9.398 1 98.69 24 LEU B N 1
ATOM 1598 C CA . LEU B 1 24 ? 1.789 1.911 -9.789 1 98.69 24 LEU B CA 1
ATOM 1599 C C . LEU B 1 24 ? 2.125 2.055 -11.266 1 98.69 24 LEU B C 1
ATOM 1601 O O . LEU B 1 24 ? 3.297 2.184 -11.633 1 98.69 24 LEU B O 1
ATOM 1605 N N . THR B 1 25 ? 1.139 2.082 -12.102 1 98.62 25 THR B N 1
ATOM 1606 C CA . THR B 1 25 ? 1.395 2.131 -13.539 1 98.62 25 THR B CA 1
ATOM 1607 C C . THR B 1 25 ? 1.965 3.488 -13.938 1 98.62 25 THR B C 1
ATOM 1609 O O . THR B 1 25 ? 2.703 3.59 -14.922 1 98.62 25 THR B O 1
ATOM 1612 N N . GLY B 1 26 ? 1.667 4.52 -13.141 1 98.06 26 GLY B N 1
ATOM 1613 C CA . GLY B 1 26 ? 2.232 5.836 -13.391 1 98.06 26 GLY B CA 1
ATOM 1614 C C . GLY B 1 26 ? 3.746 5.867 -13.273 1 98.06 26 GLY B C 1
ATOM 1615 O O . GLY B 1 26 ? 4.406 6.672 -13.93 1 98.06 26 GLY B O 1
ATOM 1616 N N . THR B 1 27 ? 4.297 4.992 -12.516 1 97.81 27 THR B N 1
ATOM 1617 C CA . THR B 1 27 ? 5.73 4.98 -12.234 1 97.81 27 THR B CA 1
ATOM 1618 C C . THR B 1 27 ? 6.52 4.555 -13.477 1 97.81 27 THR B C 1
ATOM 1620 O O . THR B 1 27 ? 7.727 4.781 -13.547 1 97.81 27 THR B O 1
ATOM 1623 N N . VAL B 1 28 ? 5.895 3.943 -14.453 1 98.31 28 VAL B N 1
ATOM 1624 C CA . VAL B 1 28 ? 6.668 3.375 -15.555 1 98.31 28 VAL B CA 1
ATOM 1625 C C . VAL B 1 28 ? 6.441 4.191 -16.828 1 98.31 28 VAL B C 1
ATOM 1627 O O . VAL B 1 28 ? 6.93 3.834 -17.906 1 98.31 28 VAL B O 1
ATOM 1630 N N . ARG B 1 29 ? 5.613 5.207 -16.672 1 97.38 29 ARG B N 1
ATOM 1631 C CA . ARG B 1 29 ? 5.348 6.051 -17.844 1 97.38 29 ARG B CA 1
ATOM 1632 C C . ARG B 1 29 ? 6.645 6.559 -18.453 1 97.38 29 ARG B C 1
ATOM 1634 O O . ARG B 1 29 ? 7.504 7.094 -17.75 1 97.38 29 ARG B O 1
ATOM 1641 N N . GLY B 1 30 ? 6.797 6.352 -19.75 1 97.56 30 GLY B N 1
ATOM 1642 C CA . GLY B 1 30 ? 7.918 6.902 -20.5 1 97.56 30 GLY B CA 1
ATOM 1643 C C . GLY B 1 30 ? 9.172 6.051 -20.406 1 97.56 30 GLY B C 1
ATOM 1644 O O . GLY B 1 30 ? 10.219 6.418 -20.953 1 97.56 30 GLY B O 1
ATOM 1645 N N . LEU B 1 31 ? 9.125 4.906 -19.812 1 98.31 31 LEU B N 1
ATOM 1646 C CA . LEU B 1 31 ? 10.305 4.062 -19.672 1 98.31 31 LEU B CA 1
ATOM 1647 C C . LEU B 1 31 ? 10.414 3.084 -20.844 1 98.31 31 LEU B C 1
ATOM 1649 O O . LEU B 1 31 ? 9.414 2.732 -21.453 1 98.31 31 LEU B O 1
ATOM 1653 N N . THR B 1 32 ? 11.641 2.709 -21.125 1 98.44 32 THR B N 1
ATOM 1654 C CA . THR B 1 32 ? 11.898 1.676 -22.125 1 98.44 32 THR B CA 1
ATOM 1655 C C . THR B 1 32 ? 11.789 0.287 -21.5 1 98.44 32 THR B C 1
ATOM 1657 O O . THR B 1 32 ? 11.828 0.143 -20.281 1 98.44 32 THR B O 1
ATOM 1660 N N . ASP B 1 33 ? 11.648 -0.703 -22.344 1 98.38 33 ASP B N 1
ATOM 1661 C CA . ASP B 1 33 ? 11.609 -2.082 -21.875 1 98.38 33 ASP B CA 1
ATOM 1662 C C . ASP B 1 33 ? 12.875 -2.434 -21.094 1 98.38 33 ASP B C 1
ATOM 1664 O O . ASP B 1 33 ? 12.82 -3.158 -20.094 1 98.38 33 ASP B O 1
ATOM 1668 N N . ASP B 1 34 ? 14.039 -1.963 -21.516 1 98.12 34 ASP B N 1
ATOM 1669 C CA . ASP B 1 34 ? 15.297 -2.215 -20.828 1 98.12 34 ASP B CA 1
ATOM 1670 C C . ASP B 1 34 ? 15.289 -1.618 -19.422 1 98.12 34 ASP B C 1
ATOM 1672 O O . ASP B 1 34 ? 15.742 -2.256 -18.469 1 98.12 34 ASP B O 1
ATOM 1676 N N . GLN B 1 35 ? 14.742 -0.467 -19.25 1 98.56 35 GLN B N 1
ATOM 1677 C CA . GLN B 1 35 ? 14.672 0.2 -17.953 1 98.56 35 GLN B CA 1
ATOM 1678 C C . GLN B 1 35 ? 13.742 -0.55 -17 1 98.56 35 GLN B C 1
ATOM 1680 O O . GLN B 1 35 ? 13.969 -0.561 -15.797 1 98.56 35 GLN B O 1
ATOM 1685 N N . LEU B 1 36 ? 12.766 -1.237 -17.562 1 98.69 36 LEU B N 1
ATOM 1686 C CA . LEU B 1 36 ? 11.828 -2.012 -16.75 1 98.69 36 LEU B CA 1
ATOM 1687 C C . LEU B 1 36 ? 12.539 -3.172 -16.062 1 98.69 36 LEU B C 1
ATOM 1689 O O . LEU B 1 36 ? 12.102 -3.639 -15.008 1 98.69 36 LEU B O 1
ATOM 1693 N N . GLY B 1 37 ? 13.57 -3.623 -16.688 1 98.56 37 GLY B N 1
ATOM 1694 C CA . GLY B 1 37 ? 14.25 -4.801 -16.172 1 98.56 37 GLY B CA 1
ATOM 1695 C C . GLY B 1 37 ? 15.414 -4.469 -15.258 1 98.56 37 GLY B C 1
ATOM 1696 O O . GLY B 1 37 ? 16.016 -5.363 -14.656 1 98.56 37 GLY B O 1
ATOM 1697 N N . GLU B 1 38 ? 15.758 -3.154 -15.133 1 98.44 38 GLU B N 1
ATOM 1698 C CA . GLU B 1 38 ? 16.859 -2.742 -14.273 1 98.44 38 GLU B CA 1
ATOM 1699 C C . GLU B 1 38 ? 16.562 -3.043 -12.805 1 98.44 38 GLU B C 1
ATOM 1701 O O . GLU B 1 38 ? 15.422 -2.945 -12.367 1 98.44 38 GLU B O 1
ATOM 1706 N N . GLN B 1 39 ? 17.531 -3.428 -12.07 1 98.44 39 GLN B N 1
ATOM 1707 C CA . GLN B 1 39 ? 17.484 -3.568 -10.625 1 98.44 39 GLN B CA 1
ATOM 1708 C C . GLN B 1 39 ? 18.391 -2.535 -9.945 1 98.44 39 GLN B C 1
ATOM 1710 O O . GLN B 1 39 ? 19.484 -2.863 -9.492 1 98.44 39 GLN B O 1
ATOM 1715 N N . PRO B 1 40 ? 17.891 -1.359 -9.812 1 98.25 40 PRO B N 1
ATOM 1716 C CA . PRO B 1 40 ? 18.766 -0.207 -9.547 1 98.25 40 PRO B CA 1
ATOM 1717 C C . PRO B 1 40 ? 19.062 -0.028 -8.062 1 98.25 40 PRO B C 1
ATOM 1719 O O . PRO B 1 40 ? 19.766 0.92 -7.684 1 98.25 40 PRO B O 1
ATOM 1722 N N . THR B 1 41 ? 18.562 -0.873 -7.223 1 97.81 41 THR B N 1
ATOM 1723 C CA . THR B 1 41 ? 18.797 -0.79 -5.785 1 97.81 41 THR B CA 1
ATOM 1724 C C . THR B 1 41 ? 19.375 -2.094 -5.254 1 97.81 41 THR B C 1
ATOM 1726 O O . THR B 1 41 ? 19.75 -2.977 -6.031 1 97.81 41 THR B O 1
ATOM 1729 N N . VAL B 1 42 ? 19.453 -2.174 -3.914 1 97.38 42 VAL B N 1
ATOM 1730 C CA . VAL B 1 42 ? 19.938 -3.396 -3.281 1 97.38 42 VAL B CA 1
ATOM 1731 C C . VAL B 1 42 ? 18.906 -4.512 -3.455 1 97.38 42 VAL B C 1
ATOM 1733 O O . VAL B 1 42 ? 19.234 -5.695 -3.334 1 97.38 42 VAL B O 1
ATOM 1736 N N . SER B 1 43 ? 17.656 -4.078 -3.715 1 96.81 43 SER B N 1
ATOM 1737 C CA . SER B 1 43 ? 16.578 -5.047 -3.916 1 96.81 43 SER B CA 1
ATOM 1738 C C . SER B 1 43 ? 16.703 -5.727 -5.273 1 96.81 43 SER B C 1
ATOM 1740 O O . SER B 1 43 ? 17.156 -5.117 -6.242 1 96.81 43 SER B O 1
ATOM 1742 N N . GLU B 1 44 ? 16.188 -6.941 -5.355 1 96.75 44 GLU B N 1
ATOM 1743 C CA . GLU B 1 44 ? 16.188 -7.688 -6.609 1 96.75 44 GLU B CA 1
ATOM 1744 C C . GLU B 1 44 ? 15.016 -7.27 -7.496 1 96.75 44 GLU B C 1
ATOM 1746 O O . GLU B 1 44 ? 14.883 -7.754 -8.617 1 96.75 44 GLU B O 1
ATOM 1751 N N . LEU B 1 45 ? 14.242 -6.34 -7.023 1 98.06 45 LEU B N 1
ATOM 1752 C CA . LEU B 1 45 ? 13.008 -5.957 -7.707 1 98.06 45 LEU B CA 1
ATOM 1753 C C . LEU B 1 45 ? 13.312 -5.117 -8.945 1 98.06 45 LEU B C 1
ATOM 1755 O O . LEU B 1 45 ? 14.297 -4.379 -8.969 1 98.06 45 LEU B O 1
ATOM 1759 N N . CYS B 1 46 ? 12.5 -5.211 -9.898 1 98.81 46 CYS B N 1
ATOM 1760 C CA . CYS B 1 46 ? 12.484 -4.344 -11.07 1 98.81 46 CYS B CA 1
ATOM 1761 C C . CYS B 1 46 ? 11.062 -3.914 -11.406 1 98.81 46 CYS B C 1
ATOM 1763 O O . CYS B 1 46 ? 10.094 -4.57 -11.008 1 98.81 46 CYS B O 1
ATOM 1765 N N . LEU B 1 47 ? 10.922 -2.857 -12.102 1 98.81 47 LEU B N 1
ATOM 1766 C CA . LEU B 1 47 ? 9.617 -2.246 -12.32 1 98.81 47 LEU B CA 1
ATOM 1767 C C . LEU B 1 47 ? 8.711 -3.17 -13.133 1 98.81 47 LEU B C 1
ATOM 1769 O O . LEU B 1 47 ? 7.539 -3.35 -12.789 1 98.81 47 LEU B O 1
ATOM 1773 N N . GLY B 1 48 ? 9.242 -3.73 -14.211 1 98.88 48 GLY B N 1
ATOM 1774 C CA . GLY B 1 48 ? 8.445 -4.648 -15 1 98.88 48 GLY B CA 1
ATOM 1775 C C . GLY B 1 48 ? 7.957 -5.852 -14.219 1 98.88 48 GLY B C 1
ATOM 1776 O O . GLY B 1 48 ? 6.801 -6.258 -14.344 1 98.88 48 GLY B O 1
ATOM 1777 N N . GLY B 1 49 ? 8.836 -6.383 -13.414 1 98.81 49 GLY B N 1
ATOM 1778 C CA . GLY B 1 49 ? 8.469 -7.496 -12.555 1 98.81 49 GLY B CA 1
ATOM 1779 C C . GLY B 1 49 ? 7.383 -7.137 -11.555 1 98.81 49 GLY B C 1
ATOM 1780 O O . GLY B 1 49 ? 6.484 -7.941 -11.289 1 98.81 49 GLY B O 1
ATOM 1781 N N . LEU B 1 50 ? 7.441 -5.957 -10.969 1 98.81 50 LEU B N 1
ATOM 1782 C CA . LEU B 1 50 ? 6.43 -5.516 -10.008 1 98.81 50 LEU B CA 1
ATOM 1783 C C . LEU B 1 50 ? 5.051 -5.477 -10.664 1 98.81 50 LEU B C 1
ATOM 1785 O O . LEU B 1 50 ? 4.066 -5.93 -10.07 1 98.81 50 LEU B O 1
ATOM 1789 N N . LEU B 1 51 ? 4.961 -4.938 -11.883 1 98.88 51 LEU B N 1
ATOM 1790 C CA . LEU B 1 51 ? 3.688 -4.867 -12.594 1 98.88 51 LEU B CA 1
ATOM 1791 C C . LEU B 1 51 ? 3.145 -6.266 -12.867 1 98.88 51 LEU B C 1
ATOM 1793 O O . LEU B 1 51 ? 1.964 -6.535 -12.633 1 98.88 51 LEU B O 1
ATOM 1797 N N . LYS B 1 52 ? 4.004 -7.125 -13.359 1 98.88 52 LYS B N 1
ATOM 1798 C CA . LYS B 1 52 ? 3.58 -8.492 -13.664 1 98.88 52 LYS B CA 1
ATOM 1799 C C . LYS B 1 52 ? 3.113 -9.211 -12.406 1 98.88 52 LYS B C 1
ATOM 1801 O O . LYS B 1 52 ? 2.092 -9.898 -12.422 1 98.88 52 LYS B O 1
ATOM 1806 N N . HIS B 1 53 ? 3.844 -9.008 -11.336 1 98.75 53 HIS B N 1
ATOM 1807 C CA . HIS B 1 53 ? 3.5 -9.648 -10.07 1 98.75 53 HIS B CA 1
ATOM 1808 C C . HIS B 1 53 ? 2.133 -9.188 -9.578 1 98.75 53 HIS B C 1
ATOM 1810 O O . HIS B 1 53 ? 1.267 -10.016 -9.281 1 98.75 53 HIS B O 1
ATOM 1816 N N . VAL B 1 54 ? 1.943 -7.922 -9.523 1 98.75 54 VAL B N 1
ATOM 1817 C CA . VAL B 1 54 ? 0.708 -7.371 -8.977 1 98.75 54 VAL B CA 1
ATOM 1818 C C . VAL B 1 54 ? -0.473 -7.781 -9.852 1 98.75 54 VAL B C 1
ATOM 1820 O O . VAL B 1 54 ? -1.556 -8.086 -9.344 1 98.75 54 VAL B O 1
ATOM 1823 N N . ALA B 1 55 ? -0.302 -7.777 -11.141 1 98.75 55 ALA B N 1
ATOM 1824 C CA . ALA B 1 55 ? -1.353 -8.227 -12.055 1 98.75 55 ALA B CA 1
ATOM 1825 C C . ALA B 1 55 ? -1.715 -9.688 -11.797 1 98.75 55 ALA B C 1
ATOM 1827 O O . ALA B 1 55 ? -2.895 -10.031 -11.703 1 98.75 55 ALA B O 1
ATOM 1828 N N . SER B 1 56 ? -0.703 -10.484 -11.672 1 98.06 56 SER B N 1
ATOM 1829 C CA . SER B 1 56 ? -0.92 -11.906 -11.422 1 98.06 56 SER B CA 1
ATOM 1830 C C . SER B 1 56 ? -1.6 -12.141 -10.078 1 98.06 56 SER B C 1
ATOM 1832 O O . SER B 1 56 ? -2.479 -12.992 -9.961 1 98.06 56 SER B O 1
ATOM 1834 N N . ILE B 1 57 ? -1.225 -11.43 -9.055 1 97.62 57 ILE B N 1
ATOM 1835 C CA . ILE B 1 57 ? -1.793 -11.539 -7.719 1 97.62 57 ILE B CA 1
ATOM 1836 C C . ILE B 1 57 ? -3.264 -11.133 -7.746 1 97.62 57 ILE B C 1
ATOM 1838 O O . ILE B 1 57 ? -4.117 -11.82 -7.18 1 97.62 57 ILE B O 1
ATOM 1842 N N . GLU B 1 58 ? -3.52 -10.016 -8.406 1 98.69 58 GLU B N 1
ATOM 1843 C CA . GLU B 1 58 ? -4.902 -9.57 -8.539 1 98.69 58 GLU B CA 1
ATOM 1844 C C . GLU B 1 58 ? -5.766 -10.633 -9.211 1 98.69 58 GLU B C 1
ATOM 1846 O O . GLU B 1 58 ? -6.84 -10.977 -8.711 1 98.69 58 GLU B O 1
ATOM 1851 N N . GLU B 1 59 ? -5.297 -11.156 -10.289 1 98.31 59 GLU B N 1
ATOM 1852 C CA . GLU B 1 59 ? -6.055 -12.18 -11.008 1 98.31 59 GLU B CA 1
ATOM 1853 C C . GLU B 1 59 ? -6.312 -13.398 -10.133 1 98.31 59 GLU B C 1
ATOM 1855 O O . GLU B 1 59 ? -7.438 -13.891 -10.062 1 98.31 59 GLU B O 1
ATOM 1860 N N . MET B 1 60 ? -5.32 -13.836 -9.477 1 97.5 60 MET B N 1
ATOM 1861 C CA . MET B 1 60 ? -5.422 -15.031 -8.648 1 97.5 60 MET B CA 1
ATOM 1862 C C . MET B 1 60 ? -6.398 -14.82 -7.5 1 97.5 60 MET B C 1
ATOM 1864 O O . MET B 1 60 ? -7.285 -15.641 -7.266 1 97.5 60 MET B O 1
ATOM 1868 N N . TRP B 1 61 ? -6.293 -13.734 -6.801 1 98.06 61 TRP B N 1
ATOM 1869 C CA . TRP B 1 61 ? -7.121 -13.484 -5.629 1 98.06 61 TRP B CA 1
ATOM 1870 C C . TRP B 1 61 ? -8.578 -13.25 -6.027 1 98.06 61 TRP B C 1
ATOM 1872 O O . TRP B 1 61 ? -9.492 -13.609 -5.285 1 98.06 61 TRP B O 1
ATOM 1882 N N . LEU B 1 62 ? -8.789 -12.609 -7.203 1 98.31 62 LEU B N 1
ATOM 1883 C CA . LEU B 1 62 ? -10.172 -12.414 -7.633 1 98.31 62 LEU B CA 1
ATOM 1884 C C . LEU B 1 62 ? -10.797 -13.727 -8.086 1 98.31 62 LEU B C 1
ATOM 1886 O O . LEU B 1 62 ? -12 -13.945 -7.898 1 98.31 62 LEU B O 1
ATOM 1890 N N . ARG B 1 63 ? -10 -14.633 -8.656 1 97.38 63 ARG B N 1
ATOM 1891 C CA . ARG B 1 63 ? -10.5 -15.977 -8.898 1 97.38 63 ARG B CA 1
ATOM 1892 C C . ARG B 1 63 ? -10.836 -16.688 -7.59 1 97.38 63 ARG B C 1
ATOM 1894 O O . ARG B 1 63 ? -11.875 -17.328 -7.48 1 97.38 63 ARG B O 1
ATOM 1901 N N . PHE B 1 64 ? -9.992 -16.562 -6.605 1 97.81 64 PHE B N 1
ATOM 1902 C CA . PHE B 1 64 ? -10.242 -17.125 -5.285 1 97.81 64 PHE B CA 1
ATOM 1903 C C . PHE B 1 64 ? -11.547 -16.578 -4.707 1 97.81 64 PHE B C 1
ATOM 1905 O O . PHE B 1 64 ? -12.312 -17.328 -4.094 1 97.81 64 PHE B O 1
ATOM 1912 N N . ALA B 1 65 ? -11.797 -15.242 -4.887 1 97.5 65 ALA B N 1
ATOM 1913 C CA . ALA B 1 65 ? -13.008 -14.609 -4.375 1 97.5 65 ALA B CA 1
ATOM 1914 C C . ALA B 1 65 ? -14.258 -15.289 -4.934 1 97.5 65 ALA B C 1
ATOM 1916 O O . ALA B 1 65 ? -15.281 -15.375 -4.254 1 97.5 65 ALA B O 1
ATOM 1917 N N . VAL B 1 66 ? -14.148 -15.805 -6.184 1 96.31 66 VAL B N 1
ATOM 1918 C CA . VAL B 1 66 ? -15.305 -16.359 -6.871 1 96.31 66 VAL B CA 1
ATOM 1919 C C . VAL B 1 66 ? -15.32 -17.891 -6.711 1 96.31 66 VAL B C 1
ATOM 1921 O O . VAL B 1 66 ? -16.359 -18.469 -6.406 1 96.31 66 VAL B O 1
ATOM 1924 N N . GLU B 1 67 ? -14.117 -18.516 -6.785 1 95.62 67 GLU B N 1
ATOM 1925 C CA . GLU B 1 67 ? -14.039 -19.969 -6.902 1 95.62 67 GLU B CA 1
ATOM 1926 C C . GLU B 1 67 ? -13.602 -20.609 -5.59 1 95.62 67 GLU B C 1
ATOM 1928 O O . GLU B 1 67 ? -13.68 -21.828 -5.426 1 95.62 67 GLU B O 1
ATOM 1933 N N . GLY B 1 68 ? -13.039 -19.828 -4.703 1 95.06 68 GLY B N 1
ATOM 1934 C CA . GLY B 1 68 ? -12.5 -20.375 -3.467 1 95.06 68 GLY B CA 1
ATOM 1935 C C . GLY B 1 68 ? -11.141 -21.016 -3.641 1 95.06 68 GLY B C 1
ATOM 1936 O O . GLY B 1 68 ? -10.383 -20.656 -4.543 1 95.06 68 GLY B O 1
ATOM 1937 N N . PRO B 1 69 ? -10.82 -21.891 -2.797 1 92.44 69 PRO B N 1
ATOM 1938 C CA . PRO B 1 69 ? -9.461 -22.438 -2.715 1 92.44 69 PRO B CA 1
ATOM 1939 C C . PRO B 1 69 ? -9.039 -23.172 -3.992 1 92.44 69 PRO B C 1
ATOM 1941 O O . PRO B 1 69 ? -7.844 -23.328 -4.246 1 92.44 69 PRO B O 1
ATOM 1944 N N . SER B 1 70 ? -10 -23.562 -4.82 1 92.31 70 SER B N 1
ATOM 1945 C CA . SER B 1 70 ? -9.656 -24.25 -6.066 1 92.31 70 SER B CA 1
ATOM 1946 C C . SER B 1 70 ? -8.859 -23.328 -6.992 1 92.31 70 SER B C 1
ATOM 1948 O O . SER B 1 70 ? -8.156 -23.812 -7.883 1 92.31 70 SER B O 1
ATOM 1950 N N . ALA B 1 71 ? -8.945 -22 -6.754 1 92.88 71 ALA B N 1
ATOM 1951 C CA . ALA B 1 71 ? -8.25 -21.016 -7.586 1 92.88 71 ALA B CA 1
ATOM 1952 C C . ALA B 1 71 ? -6.82 -20.797 -7.102 1 92.88 71 ALA B C 1
ATOM 1954 O O . ALA B 1 71 ? -6.031 -20.125 -7.766 1 92.88 71 ALA B O 1
ATOM 1955 N N . MET B 1 72 ? -6.473 -21.328 -5.93 1 91.69 72 MET B N 1
ATOM 1956 C CA . MET B 1 72 ? -5.199 -21.047 -5.27 1 91.69 72 MET B CA 1
ATOM 1957 C C . MET B 1 72 ? -4.676 -22.297 -4.562 1 91.69 72 MET B C 1
ATOM 1959 O O . MET B 1 72 ? -5.086 -22.609 -3.443 1 91.69 72 MET B O 1
ATOM 1963 N N . THR B 1 73 ? -3.914 -23.078 -5.23 1 88.06 73 THR B N 1
ATOM 1964 C CA . THR B 1 73 ? -3.359 -24.281 -4.633 1 88.06 73 THR B CA 1
ATOM 1965 C C . THR B 1 73 ? -1.835 -24.234 -4.617 1 88.06 73 THR B C 1
ATOM 1967 O O . THR B 1 73 ? -1.216 -23.75 -5.566 1 88.06 73 THR B O 1
ATOM 1970 N N . TYR B 1 74 ? -1.301 -24.719 -3.518 1 93.38 74 TYR B N 1
ATOM 1971 C CA . TYR B 1 74 ? 0.146 -24.734 -3.33 1 93.38 74 TYR B CA 1
ATOM 1972 C C . TYR B 1 74 ? 0.649 -26.156 -3.113 1 93.38 74 TYR B C 1
ATOM 1974 O O . TYR B 1 74 ? 1.46 -26.406 -2.217 1 93.38 74 TYR B O 1
ATOM 1982 N N . ASP B 1 75 ? 0.223 -27 -3.984 1 92.25 75 ASP B N 1
ATOM 1983 C CA . ASP B 1 75 ? 0.642 -28.406 -3.887 1 92.25 75 ASP B CA 1
ATOM 1984 C C . ASP B 1 75 ? 2.146 -28.547 -4.113 1 92.25 75 ASP B C 1
ATOM 1986 O O . ASP B 1 75 ? 2.711 -27.875 -4.984 1 92.25 75 ASP B O 1
ATOM 1990 N N . LEU B 1 76 ? 2.703 -29.406 -3.375 1 95.12 76 LEU B N 1
ATOM 1991 C CA . LEU B 1 76 ? 4.129 -29.703 -3.502 1 95.12 76 LEU B CA 1
ATOM 1992 C C . LEU B 1 76 ? 4.348 -31.047 -4.188 1 95.12 76 LEU B C 1
ATOM 1994 O O . LEU B 1 76 ? 3.568 -31.984 -3.99 1 95.12 76 LEU B O 1
ATOM 1998 N N . PRO B 1 77 ? 5.441 -31.094 -4.996 1 95.81 77 PRO B N 1
ATOM 1999 C CA . PRO B 1 77 ? 5.801 -32.406 -5.531 1 95.81 77 PRO B CA 1
ATOM 2000 C C . PRO B 1 77 ? 6.078 -33.438 -4.43 1 95.81 77 PRO B C 1
ATOM 2002 O O . PRO B 1 77 ? 6.41 -33.062 -3.305 1 95.81 77 PRO B O 1
ATOM 2005 N N . ASP B 1 78 ? 5.965 -34.688 -4.828 1 95.19 78 ASP B N 1
ATOM 2006 C CA . ASP B 1 78 ? 6.219 -35.75 -3.863 1 95.19 78 ASP B CA 1
ATOM 2007 C C . ASP B 1 78 ? 7.617 -35.625 -3.264 1 95.19 78 ASP B C 1
ATOM 2009 O O . ASP B 1 78 ? 8.602 -35.5 -3.994 1 95.19 78 ASP B O 1
ATOM 2013 N N . GLY B 1 79 ? 7.695 -35.594 -1.959 1 95.25 79 GLY B N 1
ATOM 2014 C CA . GLY B 1 79 ? 8.977 -35.625 -1.269 1 95.25 79 GLY B CA 1
ATOM 2015 C C . GLY B 1 79 ? 9.578 -34.219 -1.113 1 95.25 79 GLY B C 1
ATOM 2016 O O . GLY B 1 79 ? 10.664 -34.094 -0.546 1 95.25 79 GLY B O 1
ATOM 2017 N N . VAL B 1 80 ? 8.977 -33.25 -1.659 1 96.38 80 VAL B N 1
ATOM 2018 C CA . VAL B 1 80 ? 9.492 -31.906 -1.525 1 96.38 80 VAL B CA 1
ATOM 2019 C C . VAL B 1 80 ? 8.805 -31.203 -0.349 1 96.38 80 VAL B C 1
ATOM 2021 O O . VAL B 1 80 ? 7.586 -31.297 -0.19 1 96.38 80 VAL B O 1
ATOM 2024 N N . THR B 1 81 ? 9.594 -30.484 0.522 1 95.69 81 THR B N 1
ATOM 2025 C CA . THR B 1 81 ? 9.062 -29.75 1.674 1 95.69 81 THR B CA 1
ATOM 2026 C C . THR B 1 81 ? 9.133 -28.25 1.443 1 95.69 81 THR B C 1
ATOM 2028 O O . THR B 1 81 ? 9.828 -27.781 0.542 1 95.69 81 THR B O 1
ATOM 2031 N N . TRP B 1 82 ? 8.414 -27.5 2.232 1 94.06 82 TRP B N 1
ATOM 2032 C CA . TRP B 1 82 ? 8.5 -26.047 2.193 1 94.06 82 TRP B CA 1
ATOM 2033 C C . TRP B 1 82 ? 9.922 -25.562 2.482 1 94.06 82 TRP B C 1
ATOM 2035 O O . TRP B 1 82 ? 10.383 -24.578 1.912 1 94.06 82 TRP B O 1
ATOM 2045 N N . ALA B 1 83 ? 10.508 -26.234 3.361 1 93.81 83 ALA B N 1
ATOM 2046 C CA . ALA B 1 83 ? 11.891 -25.906 3.697 1 93.81 83 ALA B CA 1
ATOM 2047 C C . ALA B 1 83 ? 12.805 -26.078 2.486 1 93.81 83 ALA B C 1
ATOM 2049 O O . ALA B 1 83 ? 13.695 -25.25 2.25 1 93.81 83 ALA B O 1
ATOM 2050 N N . ASP B 1 84 ? 12.578 -27.172 1.69 1 95 84 ASP B N 1
ATOM 2051 C CA . ASP B 1 84 ? 13.352 -27.406 0.474 1 95 84 ASP B CA 1
ATOM 2052 C C . ASP B 1 84 ? 13.172 -26.25 -0.519 1 95 84 ASP B C 1
ATOM 2054 O O . ASP B 1 84 ? 14.141 -25.812 -1.136 1 95 84 ASP B O 1
ATOM 2058 N N . LEU B 1 85 ? 11.961 -25.812 -0.631 1 93.88 85 LEU B N 1
ATOM 2059 C CA . LEU B 1 85 ? 11.664 -24.719 -1.541 1 93.88 85 LEU B CA 1
ATOM 2060 C C . LEU B 1 85 ? 12.352 -23.438 -1.083 1 93.88 85 LEU B C 1
ATOM 2062 O O . LEU B 1 85 ? 12.992 -22.75 -1.883 1 93.88 85 LEU B O 1
ATOM 2066 N N . GLY B 1 86 ? 12.219 -23.141 0.186 1 90.44 86 GLY B N 1
ATOM 2067 C CA . GLY B 1 86 ? 12.812 -21.938 0.748 1 90.44 86 GLY B CA 1
ATOM 2068 C C . GLY B 1 86 ? 14.328 -21.906 0.642 1 90.44 86 GLY B C 1
ATOM 2069 O O . GLY B 1 86 ? 14.922 -20.859 0.426 1 90.44 86 GLY B O 1
ATOM 2070 N N . ALA B 1 87 ? 14.914 -23.078 0.657 1 92.81 87 ALA B N 1
ATOM 2071 C CA . ALA B 1 87 ? 16.359 -23.188 0.628 1 92.81 87 ALA B CA 1
ATOM 2072 C C . ALA B 1 87 ? 16.875 -23.281 -0.805 1 92.81 87 ALA B C 1
ATOM 2074 O O . ALA B 1 87 ? 18.094 -23.219 -1.044 1 92.81 87 ALA B O 1
ATOM 2075 N N . GLY B 1 88 ? 15.938 -23.5 -1.635 1 92.12 88 GLY B N 1
ATOM 2076 C CA . GLY B 1 88 ? 16.328 -23.656 -3.025 1 92.12 88 GLY B CA 1
ATOM 2077 C C . GLY B 1 88 ? 16.922 -25.016 -3.338 1 92.12 88 GLY B C 1
ATOM 2078 O O . GLY B 1 88 ? 17.625 -25.172 -4.336 1 92.12 88 GLY B O 1
ATOM 2079 N N . THR B 1 89 ? 16.656 -25.969 -2.553 1 94.94 89 THR B N 1
ATOM 2080 C CA . THR B 1 89 ? 17.281 -27.281 -2.709 1 94.94 89 THR B CA 1
ATOM 2081 C C . THR B 1 89 ? 16.25 -28.328 -3.127 1 94.94 89 THR B C 1
ATOM 2083 O O . THR B 1 89 ? 16.562 -29.531 -3.168 1 94.94 89 THR B O 1
ATOM 2086 N N . ALA B 1 90 ? 15.102 -27.922 -3.422 1 96.44 90 ALA B N 1
ATOM 2087 C CA . ALA B 1 90 ? 14.07 -28.875 -3.82 1 96.44 90 ALA B CA 1
ATOM 2088 C C . ALA B 1 90 ? 14.477 -29.641 -5.082 1 96.44 90 ALA B C 1
ATOM 2090 O O . ALA B 1 90 ? 15.031 -29.047 -6.012 1 96.44 90 ALA B O 1
ATOM 2091 N N . ARG B 1 91 ? 14.211 -30.875 -5.055 1 95.31 91 ARG B N 1
ATOM 2092 C CA . ARG B 1 91 ? 14.516 -31.719 -6.215 1 95.31 91 ARG B CA 1
ATOM 2093 C C . ARG B 1 91 ? 13.695 -31.297 -7.426 1 95.31 91 ARG B C 1
ATOM 2095 O O . ARG B 1 91 ? 14.148 -31.406 -8.562 1 95.31 91 ARG B O 1
ATOM 2102 N N . GLU B 1 92 ? 12.523 -30.859 -7.09 1 96.25 92 GLU B N 1
ATOM 2103 C CA . GLU B 1 92 ? 11.562 -30.391 -8.086 1 96.25 92 GLU B CA 1
ATOM 2104 C C . GLU B 1 92 ? 10.781 -29.188 -7.586 1 96.25 92 GLU B C 1
ATOM 2106 O O . GLU B 1 92 ? 10.336 -29.172 -6.434 1 96.25 92 GLU B O 1
ATOM 2111 N N . PHE B 1 93 ? 10.625 -28.219 -8.484 1 96.06 93 PHE B N 1
ATOM 2112 C CA . PHE B 1 93 ? 9.844 -27.047 -8.125 1 96.06 93 PHE B CA 1
ATOM 2113 C C . PHE B 1 93 ? 8.461 -27.094 -8.773 1 96.06 93 PHE B C 1
ATOM 2115 O O . PHE B 1 93 ? 8.344 -27.359 -9.977 1 96.06 93 PHE B O 1
ATOM 2122 N N . PRO B 1 94 ? 7.504 -26.859 -7.996 1 95.88 94 PRO B N 1
ATOM 2123 C CA . PRO B 1 94 ? 6.168 -26.844 -8.594 1 95.88 94 PRO B CA 1
ATOM 2124 C C . PRO B 1 94 ? 5.961 -25.641 -9.523 1 95.88 94 PRO B C 1
ATOM 2126 O O . PRO B 1 94 ? 6.594 -24.594 -9.344 1 95.88 94 PRO B O 1
ATOM 2129 N N . GLN B 1 95 ? 5.043 -25.766 -10.43 1 95.25 95 GLN B N 1
ATOM 2130 C CA . GLN B 1 95 ? 4.84 -24.766 -11.469 1 95.25 95 GLN B CA 1
ATOM 2131 C C . GLN B 1 95 ? 4.449 -23.422 -10.867 1 95.25 95 GLN B C 1
ATOM 2133 O O . GLN B 1 95 ? 4.887 -22.375 -11.344 1 95.25 95 GLN B O 1
ATOM 2138 N N . TRP B 1 96 ? 3.602 -23.406 -9.844 1 93.88 96 TRP B N 1
ATOM 2139 C CA . TRP B 1 96 ? 3.18 -22.156 -9.227 1 93.88 96 TRP B CA 1
ATOM 2140 C C . TRP B 1 96 ? 4.379 -21.391 -8.68 1 93.88 96 TRP B C 1
ATOM 2142 O O . TRP B 1 96 ? 4.402 -20.156 -8.711 1 93.88 96 TRP B O 1
ATOM 2152 N N . ALA B 1 97 ? 5.352 -22.062 -8.164 1 95.06 97 ALA B N 1
ATOM 2153 C CA . ALA B 1 97 ? 6.555 -21.422 -7.633 1 95.06 97 ALA B CA 1
ATOM 2154 C C . ALA B 1 97 ? 7.398 -20.828 -8.758 1 95.06 97 ALA B C 1
ATOM 2156 O O . ALA B 1 97 ? 7.941 -19.734 -8.625 1 95.06 97 ALA B O 1
ATOM 2157 N N . ILE B 1 98 ? 7.496 -21.547 -9.836 1 95.69 98 ILE B N 1
ATOM 2158 C CA . ILE B 1 98 ? 8.227 -21.078 -11.008 1 95.69 98 ILE B CA 1
ATOM 2159 C C . ILE B 1 98 ? 7.547 -19.828 -11.57 1 95.69 98 ILE B C 1
ATOM 2161 O O . ILE B 1 98 ? 8.211 -18.828 -11.859 1 95.69 98 ILE B O 1
ATOM 2165 N N . ASP B 1 99 ? 6.277 -19.891 -11.648 1 95.75 99 ASP B N 1
ATOM 2166 C CA . ASP B 1 99 ? 5.508 -18.75 -12.148 1 95.75 99 ASP B CA 1
ATOM 2167 C C . ASP B 1 99 ? 5.676 -17.531 -11.242 1 95.75 99 ASP B C 1
ATOM 2169 O O . ASP B 1 99 ? 5.832 -16.406 -11.734 1 95.75 99 ASP B O 1
ATOM 2173 N N . HIS B 1 100 ? 5.609 -17.797 -9.977 1 94.31 100 HIS B N 1
ATOM 2174 C CA . HIS B 1 100 ? 5.777 -16.703 -9.016 1 94.31 100 HIS B CA 1
ATOM 2175 C C . HIS B 1 100 ? 7.125 -16.016 -9.203 1 94.31 100 HIS B C 1
ATOM 2177 O O . HIS B 1 100 ? 7.199 -14.781 -9.25 1 94.31 100 HIS B O 1
ATOM 2183 N N . ARG B 1 101 ? 8.125 -16.766 -9.352 1 94.38 101 ARG B N 1
ATOM 2184 C CA . ARG B 1 101 ? 9.461 -16.219 -9.562 1 94.38 101 ARG B CA 1
ATOM 2185 C C . ARG B 1 101 ? 9.531 -15.453 -10.875 1 94.38 101 ARG B C 1
ATOM 2187 O O . ARG B 1 101 ? 10.102 -14.359 -10.93 1 94.38 101 ARG B O 1
ATOM 2194 N N . ASN B 1 102 ? 8.961 -16 -11.883 1 97.12 102 ASN B N 1
ATOM 2195 C CA . ASN B 1 102 ? 8.992 -15.391 -13.203 1 97.12 102 ASN B CA 1
ATOM 2196 C C . ASN B 1 102 ? 8.188 -14.102 -13.242 1 97.12 102 ASN B C 1
ATOM 2198 O O . ASN B 1 102 ? 8.492 -13.188 -14.016 1 97.12 102 ASN B O 1
ATOM 2202 N N . ASN B 1 103 ? 7.219 -14.023 -12.367 1 97.31 103 ASN B N 1
ATOM 2203 C CA . ASN B 1 103 ? 6.348 -12.852 -12.32 1 97.31 103 ASN B CA 1
ATOM 2204 C C . ASN B 1 103 ? 7.086 -11.625 -11.781 1 97.31 103 ASN B C 1
ATOM 2206 O O . ASN B 1 103 ? 6.629 -10.5 -11.945 1 97.31 103 ASN B O 1
ATOM 2210 N N . PHE B 1 104 ? 8.227 -11.844 -11.227 1 98.06 104 PHE B N 1
ATOM 2211 C CA . PHE B 1 104 ? 8.992 -10.719 -10.688 1 98.06 104 PHE B CA 1
ATOM 2212 C C . PHE B 1 104 ? 10.102 -10.312 -11.641 1 98.06 104 PHE B C 1
ATOM 2214 O O . PHE B 1 104 ? 10.922 -9.445 -11.32 1 98.06 104 PHE B O 1
ATOM 2221 N N . ARG B 1 105 ? 10.094 -10.898 -12.867 1 97.69 105 ARG B N 1
ATOM 2222 C CA . ARG B 1 105 ? 11.195 -10.648 -13.789 1 97.69 105 ARG B CA 1
ATOM 2223 C C . ARG B 1 105 ? 10.688 -10.188 -15.148 1 97.69 105 ARG B C 1
ATOM 2225 O O . ARG B 1 105 ? 9.57 -10.523 -15.547 1 97.69 105 ARG B O 1
ATOM 2232 N N . MET B 1 106 ? 11.516 -9.453 -15.797 1 98.38 106 MET B N 1
ATOM 2233 C CA . MET B 1 106 ? 11.32 -9.242 -17.234 1 98.38 106 MET B CA 1
ATOM 2234 C C . MET B 1 106 ? 11.883 -10.406 -18.031 1 98.38 106 MET B C 1
ATOM 2236 O O . MET B 1 106 ? 13.094 -10.625 -18.062 1 98.38 106 MET B O 1
ATOM 2240 N N . LEU B 1 107 ? 11.039 -11.117 -18.594 1 98.12 107 LEU B N 1
ATOM 2241 C CA . LEU B 1 107 ? 11.445 -12.266 -19.406 1 98.12 107 LEU B CA 1
ATOM 2242 C C . LEU B 1 107 ? 11.602 -11.859 -20.875 1 98.12 107 LEU B C 1
ATOM 2244 O O . LEU B 1 107 ? 11.117 -10.805 -21.281 1 98.12 107 LEU B O 1
ATOM 2248 N N . PRO B 1 108 ? 12.336 -12.734 -21.656 1 96.81 108 PRO B N 1
ATOM 2249 C CA . PRO B 1 108 ? 12.383 -12.453 -23.078 1 96.81 108 PRO B CA 1
ATOM 2250 C C . PRO B 1 108 ? 10.992 -12.312 -23.703 1 96.81 108 PRO B C 1
ATOM 2252 O O . PRO B 1 108 ? 10.117 -13.156 -23.469 1 96.81 108 PRO B O 1
ATOM 2255 N N . GLY B 1 109 ? 10.734 -11.203 -24.375 1 97.06 109 GLY B N 1
ATOM 2256 C CA . GLY B 1 109 ? 9.453 -10.977 -25.016 1 97.06 109 GLY B CA 1
ATOM 2257 C C . GLY B 1 109 ? 8.547 -10.039 -24.234 1 97.06 109 GLY B C 1
ATOM 2258 O O . GLY B 1 109 ? 7.57 -9.523 -24.781 1 97.06 109 GLY B O 1
ATOM 2259 N N . ASP B 1 110 ? 8.875 -9.859 -22.984 1 98.38 110 ASP B N 1
ATOM 2260 C CA . ASP B 1 110 ? 8.109 -8.898 -22.203 1 98.38 110 ASP B CA 1
ATOM 2261 C C . ASP B 1 110 ? 8.328 -7.473 -22.703 1 98.38 110 ASP B C 1
ATOM 2263 O O . ASP B 1 110 ? 9.461 -7.086 -23 1 98.38 110 ASP B O 1
ATOM 2267 N N . THR B 1 111 ? 7.234 -6.707 -22.859 1 98.69 111 THR B N 1
ATOM 2268 C CA . THR B 1 111 ? 7.27 -5.293 -23.203 1 98.69 111 THR B CA 1
ATOM 2269 C C . THR B 1 111 ? 6.371 -4.48 -22.281 1 98.69 111 THR B C 1
ATOM 2271 O O . THR B 1 111 ? 5.406 -5.008 -21.719 1 98.69 111 THR B O 1
ATOM 2274 N N . LEU B 1 112 ? 6.723 -3.279 -22.141 1 98.62 112 LEU B N 1
ATOM 2275 C CA . LEU B 1 112 ? 5.879 -2.395 -21.344 1 98.62 112 LEU B CA 1
ATOM 2276 C C . LEU B 1 112 ? 4.441 -2.408 -21.875 1 98.62 112 LEU B C 1
ATOM 2278 O O . LEU B 1 112 ? 3.5 -2.58 -21.094 1 98.62 112 LEU B O 1
ATOM 2282 N N . ALA B 1 113 ? 4.305 -2.244 -23.156 1 98.69 113 ALA B N 1
ATOM 2283 C CA . ALA B 1 113 ? 2.979 -2.217 -23.766 1 98.69 113 ALA B CA 1
ATOM 2284 C C . ALA B 1 113 ? 2.207 -3.496 -23.469 1 98.69 113 ALA B C 1
ATOM 2286 O O . ALA B 1 113 ? 1.033 -3.447 -23.094 1 98.69 113 ALA B O 1
ATOM 2287 N N . GLY B 1 114 ? 2.844 -4.629 -23.641 1 98.75 114 GLY B N 1
ATOM 2288 C CA . GLY B 1 114 ? 2.201 -5.906 -23.375 1 98.75 114 GLY B CA 1
ATOM 2289 C C . GLY B 1 114 ? 1.815 -6.086 -21.922 1 98.75 114 GLY B C 1
ATOM 2290 O O . GLY B 1 114 ? 0.729 -6.586 -21.609 1 98.75 114 GLY B O 1
ATOM 2291 N N . ILE B 1 115 ? 2.688 -5.688 -21.031 1 98.81 115 ILE B N 1
ATOM 2292 C CA . ILE B 1 115 ? 2.455 -5.812 -19.594 1 98.81 115 ILE B CA 1
ATOM 2293 C C . ILE B 1 115 ? 1.27 -4.941 -19.188 1 98.81 115 ILE B C 1
ATOM 2295 O O . ILE B 1 115 ? 0.376 -5.395 -18.469 1 98.81 115 ILE B O 1
ATOM 2299 N N . LEU B 1 116 ? 1.23 -3.703 -19.672 1 98.81 116 LEU B N 1
ATOM 2300 C CA . LEU B 1 116 ? 0.147 -2.789 -19.328 1 98.81 116 LEU B CA 1
ATOM 2301 C C . LEU B 1 116 ? -1.175 -3.264 -19.922 1 98.81 116 LEU B C 1
ATOM 2303 O O . LEU B 1 116 ? -2.227 -3.131 -19.297 1 98.81 116 LEU B O 1
ATOM 2307 N N . GLU B 1 117 ? -1.107 -3.779 -21.109 1 98.75 117 GLU B N 1
ATOM 2308 C CA . GLU B 1 117 ? -2.309 -4.324 -21.75 1 98.75 117 GLU B CA 1
ATOM 2309 C C . GLU B 1 117 ? -2.867 -5.496 -20.938 1 98.75 117 GLU B C 1
ATOM 2311 O O . GLU B 1 117 ? -4.078 -5.582 -20.719 1 98.75 117 GLU B O 1
ATOM 2316 N N . GLN B 1 118 ? -2.004 -6.379 -20.578 1 98.69 118 GLN B N 1
ATOM 2317 C CA . GLN B 1 118 ? -2.428 -7.516 -19.766 1 98.69 118 GLN B CA 1
ATOM 2318 C C . GLN B 1 118 ? -3.027 -7.051 -18.438 1 98.69 118 GLN B C 1
ATOM 2320 O O . GLN B 1 118 ? -4.055 -7.57 -18 1 98.69 118 GLN B O 1
ATOM 2325 N N . TYR B 1 119 ? -2.4 -6.121 -17.781 1 98.88 119 TYR B N 1
ATOM 2326 C CA . TYR B 1 119 ? -2.904 -5.609 -16.516 1 98.88 119 TYR B CA 1
ATOM 2327 C C . TYR B 1 119 ? -4.27 -4.949 -16.703 1 98.88 119 TYR B C 1
ATOM 2329 O O . TYR B 1 119 ? -5.16 -5.117 -15.867 1 98.88 119 TYR B O 1
ATOM 2337 N N . ALA B 1 120 ? -4.453 -4.215 -17.781 1 98.75 120 ALA B N 1
ATOM 2338 C CA . ALA B 1 120 ? -5.734 -3.578 -18.078 1 98.75 120 ALA B CA 1
ATOM 2339 C C . ALA B 1 120 ? -6.84 -4.617 -18.25 1 98.75 120 ALA B C 1
ATOM 2341 O O . ALA B 1 120 ? -7.973 -4.41 -17.812 1 98.75 120 ALA B O 1
ATOM 2342 N N . ARG B 1 121 ? -6.523 -5.703 -18.891 1 98.75 121 ARG B N 1
ATOM 2343 C CA . ARG B 1 121 ? -7.488 -6.781 -19.078 1 98.75 121 ARG B CA 1
ATOM 2344 C C . ARG B 1 121 ? -7.891 -7.379 -17.719 1 98.75 121 ARG B C 1
ATOM 2346 O O . ARG B 1 121 ? -9.07 -7.621 -17.469 1 98.75 121 ARG B O 1
ATOM 2353 N N . ILE B 1 122 ? -6.926 -7.598 -16.906 1 98.75 122 ILE B N 1
ATOM 2354 C CA . ILE B 1 122 ? -7.18 -8.148 -15.586 1 98.75 122 ILE B CA 1
ATOM 2355 C C . ILE B 1 122 ? -8.031 -7.172 -14.773 1 98.75 122 ILE B C 1
ATOM 2357 O O . ILE B 1 122 ? -8.984 -7.574 -14.109 1 98.75 122 ILE B O 1
ATOM 2361 N N . ALA B 1 123 ? -7.711 -5.887 -14.875 1 98.69 123 ALA B N 1
ATOM 2362 C CA . ALA B 1 123 ? -8.453 -4.848 -14.164 1 98.69 123 ALA B CA 1
ATOM 2363 C C . ALA B 1 123 ? -9.914 -4.82 -14.602 1 98.69 123 ALA B C 1
ATOM 2365 O O . ALA B 1 123 ? -10.812 -4.684 -13.773 1 98.69 123 ALA B O 1
ATOM 2366 N N . ALA B 1 124 ? -10.117 -4.918 -15.891 1 98.5 124 ALA B N 1
ATOM 2367 C CA . ALA B 1 124 ? -11.484 -4.938 -16.422 1 98.5 124 ALA B CA 1
ATOM 2368 C C . ALA B 1 124 ? -12.258 -6.129 -15.867 1 98.5 124 ALA B C 1
ATOM 2370 O O . ALA B 1 124 ? -13.414 -5.988 -15.453 1 98.5 124 ALA B O 1
ATOM 2371 N N . ARG B 1 125 ? -11.672 -7.27 -15.875 1 98.25 125 ARG B N 1
ATOM 2372 C CA . ARG B 1 125 ? -12.305 -8.469 -15.336 1 98.25 125 ARG B CA 1
ATOM 2373 C C . ARG B 1 125 ? -12.578 -8.32 -13.844 1 98.25 125 ARG B C 1
ATOM 2375 O O . ARG B 1 125 ? -13.625 -8.758 -13.359 1 98.25 125 ARG B O 1
ATOM 2382 N N . THR B 1 126 ? -11.617 -7.738 -13.141 1 98.38 126 THR B N 1
ATOM 2383 C CA . THR B 1 126 ? -11.773 -7.48 -11.711 1 98.38 126 THR B CA 1
ATOM 2384 C C . THR B 1 126 ? -13.008 -6.621 -11.453 1 98.38 126 THR B C 1
ATOM 2386 O O . THR B 1 126 ? -13.812 -6.926 -10.57 1 98.38 126 THR B O 1
ATOM 2389 N N . THR B 1 127 ? -13.141 -5.582 -12.258 1 97.75 127 THR B N 1
ATOM 2390 C CA . THR B 1 127 ? -14.297 -4.703 -12.117 1 97.75 127 THR B CA 1
ATOM 2391 C C . THR B 1 127 ? -15.594 -5.48 -12.336 1 97.75 127 THR B C 1
ATOM 2393 O O . THR B 1 127 ? -16.547 -5.32 -11.578 1 97.75 127 THR B O 1
ATOM 2396 N N . GLU B 1 128 ? -15.625 -6.352 -13.305 1 97.19 128 GLU B N 1
ATOM 2397 C CA . GLU B 1 128 ? -16.797 -7.184 -13.578 1 97.19 128 GLU B CA 1
ATOM 2398 C C . GLU B 1 128 ? -17.094 -8.117 -12.414 1 97.19 128 GLU B C 1
ATOM 2400 O O . GLU B 1 128 ? -18.25 -8.289 -12.023 1 97.19 128 GLU B O 1
ATOM 2405 N N . ILE B 1 129 ? -16.078 -8.703 -11.875 1 97.25 129 ILE B N 1
ATOM 2406 C CA . ILE B 1 129 ? -16.234 -9.641 -10.773 1 97.25 129 ILE B CA 1
ATOM 2407 C C . ILE B 1 129 ? -16.812 -8.914 -9.562 1 97.25 129 ILE B C 1
ATOM 2409 O O . ILE B 1 129 ? -17.797 -9.375 -8.969 1 97.25 129 ILE B O 1
ATOM 2413 N N . ILE B 1 130 ? -16.25 -7.777 -9.18 1 97.06 130 ILE B N 1
ATOM 2414 C CA . ILE B 1 130 ? -16.688 -7.039 -8 1 97.06 130 ILE B CA 1
ATOM 2415 C C . ILE B 1 130 ? -18.156 -6.609 -8.18 1 97.06 130 ILE B C 1
ATOM 2417 O O . ILE B 1 130 ? -18.938 -6.656 -7.227 1 97.06 130 ILE B O 1
ATOM 2421 N N . ALA B 1 131 ? -18.516 -6.277 -9.383 1 94.25 131 ALA B N 1
ATOM 2422 C CA . ALA B 1 131 ? -19.875 -5.82 -9.672 1 94.25 131 ALA B CA 1
ATOM 2423 C C . ALA B 1 131 ? -20.875 -6.969 -9.562 1 94.25 131 ALA B C 1
ATOM 2425 O O . ALA B 1 131 ? -22.062 -6.746 -9.281 1 94.25 131 ALA B O 1
ATOM 2426 N N . SER B 1 132 ? -20.391 -8.172 -9.711 1 93.5 132 SER B N 1
ATOM 2427 C CA . SER B 1 132 ? -21.328 -9.273 -9.867 1 93.5 132 SER B CA 1
ATOM 2428 C C . SER B 1 132 ? -21.328 -10.18 -8.641 1 93.5 132 SER B C 1
ATOM 2430 O O . SER B 1 132 ? -22.234 -10.992 -8.461 1 93.5 132 SER B O 1
ATOM 2432 N N . ILE B 1 133 ? -20.312 -10.07 -7.84 1 92.94 133 ILE B N 1
ATOM 2433 C CA . ILE B 1 133 ? -20.203 -10.969 -6.695 1 92.94 133 ILE B CA 1
ATOM 2434 C C . ILE B 1 133 ? -21.375 -10.742 -5.746 1 92.94 133 ILE B C 1
ATOM 2436 O O . ILE B 1 133 ? -21.672 -9.602 -5.379 1 92.94 133 ILE B O 1
ATOM 2440 N N . PRO B 1 134 ? -22.062 -11.727 -5.352 1 92.12 134 PRO B N 1
ATOM 2441 C CA . PRO B 1 134 ? -23.328 -11.586 -4.617 1 92.12 134 PRO B CA 1
ATOM 2442 C C . PRO B 1 134 ? -23.125 -11.016 -3.215 1 92.12 134 PRO B C 1
ATOM 2444 O O . PRO B 1 134 ? -24 -10.305 -2.705 1 92.12 134 PRO B O 1
ATOM 2447 N N . ASP B 1 135 ? -22.078 -11.375 -2.559 1 94.88 135 ASP B N 1
ATOM 2448 C CA . ASP B 1 135 ? -21.891 -11.031 -1.152 1 94.88 135 ASP B CA 1
ATOM 2449 C C . ASP B 1 135 ? -20.422 -10.805 -0.826 1 94.88 135 ASP B C 1
ATOM 2451 O O . ASP B 1 135 ? -19.609 -11.734 -0.879 1 94.88 135 ASP B O 1
ATOM 2455 N N . LEU B 1 136 ? -20.125 -9.594 -0.416 1 96.44 136 LEU B N 1
ATOM 2456 C CA . LEU B 1 136 ? -18.734 -9.242 -0.095 1 96.44 136 LEU B CA 1
ATOM 2457 C C . LEU B 1 136 ? -18.312 -9.867 1.23 1 96.44 136 LEU B C 1
ATOM 2459 O O . LEU B 1 136 ? -17.125 -9.945 1.53 1 96.44 136 LEU B O 1
ATOM 2463 N N . SER B 1 137 ? -19.234 -10.328 1.986 1 95.94 137 SER B N 1
ATOM 2464 C CA . SER B 1 137 ? -18.922 -10.922 3.283 1 95.94 137 SER B CA 1
ATOM 2465 C C . SER B 1 137 ? -18.703 -12.43 3.168 1 95.94 137 SER B C 1
ATOM 2467 O O . SER B 1 137 ? -18.312 -13.086 4.137 1 95.94 137 SER B O 1
ATOM 2469 N N . ALA B 1 138 ? -19.031 -12.992 1.986 1 96.5 138 ALA B N 1
ATOM 2470 C CA . ALA B 1 138 ? -18.812 -14.422 1.805 1 96.5 138 ALA B CA 1
ATOM 2471 C C . ALA B 1 138 ? -17.359 -14.789 2.068 1 96.5 138 ALA B C 1
ATOM 2473 O O . ALA B 1 138 ? -16.438 -14.055 1.676 1 96.5 138 ALA B O 1
ATOM 2474 N N . THR B 1 139 ? -17.141 -15.922 2.729 1 97.31 139 THR B N 1
ATOM 2475 C CA . THR B 1 139 ? -15.781 -16.328 3.096 1 97.31 139 THR B CA 1
ATOM 2476 C C . THR B 1 139 ? -15.383 -17.609 2.371 1 97.31 139 THR B C 1
ATOM 2478 O O . THR B 1 139 ? -16.234 -18.422 2.014 1 97.31 139 THR B O 1
ATOM 2481 N N . HIS B 1 140 ? -14.125 -17.75 2.113 1 97.44 140 HIS B N 1
ATOM 2482 C CA . HIS B 1 140 ? -13.508 -18.969 1.604 1 97.44 140 HIS B CA 1
ATOM 2483 C C . HIS B 1 140 ? -12.336 -19.406 2.48 1 97.44 140 HIS B C 1
ATOM 2485 O O . HIS B 1 140 ? -11.609 -18.562 3.01 1 97.44 140 HIS B O 1
ATOM 2491 N N . PRO B 1 141 ? -12.172 -20.719 2.645 1 96.88 141 PRO B N 1
ATOM 2492 C CA . PRO B 1 141 ? -10.969 -21.156 3.354 1 96.88 141 PRO B CA 1
ATOM 2493 C C . PRO B 1 141 ? -9.688 -20.844 2.584 1 96.88 141 PRO B C 1
ATOM 2495 O O . PRO B 1 141 ? -9.656 -20.969 1.355 1 96.88 141 PRO B O 1
ATOM 2498 N N . LEU B 1 142 ? -8.703 -20.406 3.289 1 96.56 142 LEU B N 1
ATOM 2499 C CA . LEU B 1 142 ? -7.391 -20.234 2.676 1 96.56 142 LEU B CA 1
ATOM 2500 C C . LEU B 1 142 ? -6.695 -21.578 2.484 1 96.56 142 LEU B C 1
ATOM 2502 O O . LEU B 1 142 ? -6.879 -22.484 3.285 1 96.56 142 LEU B O 1
ATOM 2506 N N . PRO B 1 143 ? -5.941 -21.688 1.409 1 92.31 143 PRO B N 1
ATOM 2507 C CA . PRO B 1 143 ? -5.203 -22.938 1.224 1 92.31 143 PRO B CA 1
ATOM 2508 C C . PRO B 1 143 ? -4.164 -23.188 2.316 1 92.31 143 PRO B C 1
ATOM 2510 O O . PRO B 1 143 ? -3.744 -22.234 2.992 1 92.31 143 PRO B O 1
ATOM 2513 N N . GLU B 1 144 ? -3.795 -24.375 2.439 1 88.88 144 GLU B N 1
ATOM 2514 C CA . GLU B 1 144 ? -2.715 -24.703 3.363 1 88.88 144 GLU B CA 1
ATOM 2515 C C . GLU B 1 144 ? -1.374 -24.188 2.852 1 88.88 144 GLU B C 1
ATOM 2517 O O . GLU B 1 144 ? -1.003 -24.438 1.702 1 88.88 144 GLU B O 1
ATOM 2522 N N . ALA B 1 145 ? -0.745 -23.422 3.625 1 89.88 145 ALA B N 1
ATOM 2523 C CA . ALA B 1 145 ? 0.582 -22.875 3.377 1 89.88 145 ALA B CA 1
ATOM 2524 C C . ALA B 1 145 ? 1.204 -22.344 4.664 1 89.88 145 ALA B C 1
ATOM 2526 O O . ALA B 1 145 ? 0.49 -21.984 5.609 1 89.88 145 ALA B O 1
ATOM 2527 N N . PRO B 1 146 ? 2.535 -22.344 4.723 1 89 146 PRO B N 1
ATOM 2528 C CA . PRO B 1 146 ? 3.205 -21.922 5.957 1 89 146 PRO B CA 1
ATOM 2529 C C . PRO B 1 146 ? 2.807 -20.516 6.391 1 89 146 PRO B C 1
ATOM 2531 O O . PRO B 1 146 ? 2.84 -20.203 7.582 1 89 146 PRO B O 1
ATOM 2534 N N . TRP B 1 147 ? 2.381 -19.703 5.512 1 88.25 147 TRP B N 1
ATOM 2535 C CA . TRP B 1 147 ? 2.086 -18.297 5.824 1 88.25 147 TRP B CA 1
ATOM 2536 C C . TRP B 1 147 ? 0.607 -18.125 6.152 1 88.25 147 TRP B C 1
ATOM 2538 O O . TRP B 1 147 ? 0.167 -17.016 6.469 1 88.25 147 TRP B O 1
ATOM 2548 N N . ASN B 1 148 ? -0.109 -19.125 6.059 1 91.81 148 ASN B N 1
ATOM 2549 C CA . ASN B 1 148 ? -1.514 -19.078 6.453 1 91.81 148 ASN B CA 1
ATOM 2550 C C . ASN B 1 148 ? -1.751 -19.844 7.758 1 91.81 148 ASN B C 1
ATOM 2552 O O . ASN B 1 148 ? -1.298 -20.984 7.91 1 91.81 148 ASN B O 1
ATOM 2556 N N . GLU B 1 149 ? -2.484 -19.203 8.617 1 92.06 149 GLU B N 1
ATOM 2557 C CA . GLU B 1 149 ? -2.914 -19.938 9.805 1 92.06 149 GLU B CA 1
ATOM 2558 C C . GLU B 1 149 ? -3.799 -21.125 9.43 1 92.06 149 GLU B C 1
ATOM 2560 O O . GLU B 1 149 ? -4.691 -21 8.594 1 92.06 149 GLU B O 1
ATOM 2565 N N . PRO B 1 150 ? -3.576 -22.266 10.133 1 92.75 150 PRO B N 1
ATOM 2566 C CA . PRO B 1 150 ? -4.441 -23.422 9.836 1 92.75 150 PRO B CA 1
ATOM 2567 C C . PRO B 1 150 ? -5.922 -23.109 10.023 1 92.75 150 PRO B C 1
ATOM 2569 O O . PRO B 1 150 ? -6.316 -22.562 11.062 1 92.75 150 PRO B O 1
ATOM 2572 N N . GLY B 1 151 ? -6.68 -23.328 9.047 1 93.12 151 GLY B N 1
ATOM 2573 C CA . GLY B 1 151 ? -8.117 -23.156 9.125 1 93.12 151 GLY B CA 1
ATOM 2574 C C . GLY B 1 151 ? -8.562 -21.719 8.883 1 93.12 151 GLY B C 1
ATOM 2575 O O . GLY B 1 151 ? -9.75 -21.406 9 1 93.12 151 GLY B O 1
ATOM 2576 N N . ALA B 1 152 ? -7.699 -20.922 8.492 1 95 152 ALA B N 1
ATOM 2577 C CA . ALA B 1 152 ? -8.031 -19.516 8.281 1 95 152 ALA B CA 1
ATOM 2578 C C . ALA B 1 152 ? -8.984 -19.344 7.102 1 95 152 ALA B C 1
ATOM 2580 O O . ALA B 1 152 ? -8.922 -20.094 6.133 1 95 152 ALA B O 1
ATOM 2581 N N . VAL B 1 153 ? -9.844 -18.375 7.258 1 96.94 153 VAL B N 1
ATOM 2582 C CA . VAL B 1 153 ? -10.766 -18.016 6.184 1 96.94 153 VAL B CA 1
ATOM 2583 C C . VAL B 1 153 ? -10.562 -16.547 5.805 1 96.94 153 VAL B C 1
ATOM 2585 O O . VAL B 1 153 ? -9.984 -15.781 6.574 1 96.94 153 VAL B O 1
ATOM 2588 N N . ARG B 1 154 ? -11.023 -16.219 4.668 1 96.81 154 ARG B N 1
ATOM 2589 C CA . ARG B 1 154 ? -10.969 -14.836 4.211 1 96.81 154 ARG B CA 1
ATOM 2590 C C . ARG B 1 154 ? -12.242 -14.453 3.465 1 96.81 154 ARG B C 1
ATOM 2592 O O . ARG B 1 154 ? -12.719 -15.203 2.611 1 96.81 154 ARG B O 1
ATOM 2599 N N . SER B 1 155 ? -12.719 -13.344 3.828 1 97.88 155 SER B N 1
ATOM 2600 C CA . SER B 1 155 ? -13.906 -12.844 3.133 1 97.88 155 SER B CA 1
ATOM 2601 C C . SER B 1 155 ? -13.539 -12.242 1.78 1 97.88 155 SER B C 1
ATOM 2603 O O . SER B 1 155 ? -12.383 -11.875 1.55 1 97.88 155 SER B O 1
ATOM 2605 N N . VAL B 1 156 ? -14.516 -12.141 0.939 1 97.69 156 VAL B N 1
ATOM 2606 C CA . VAL B 1 156 ? -14.336 -11.492 -0.357 1 97.69 156 VAL B CA 1
ATOM 2607 C C . VAL B 1 156 ? -13.883 -10.047 -0.156 1 97.69 156 VAL B C 1
ATOM 2609 O O . VAL B 1 156 ? -12.992 -9.562 -0.861 1 97.69 156 VAL B O 1
ATOM 2612 N N . ARG B 1 157 ? -14.422 -9.406 0.836 1 98.25 157 ARG B N 1
ATOM 2613 C CA . ARG B 1 157 ? -14.023 -8.031 1.148 1 98.25 157 ARG B CA 1
ATOM 2614 C C . ARG B 1 157 ? -12.547 -7.965 1.533 1 98.25 157 ARG B C 1
ATOM 2616 O O . ARG B 1 157 ? -11.82 -7.098 1.056 1 98.25 157 ARG B O 1
ATOM 2623 N N . ARG B 1 158 ? -12.141 -8.859 2.32 1 98.06 158 ARG B N 1
ATOM 2624 C CA . ARG B 1 158 ? -10.75 -8.883 2.764 1 98.06 158 ARG B CA 1
ATOM 2625 C C . ARG B 1 158 ? -9.812 -9.219 1.608 1 98.06 158 ARG B C 1
ATOM 2627 O O . ARG B 1 158 ? -8.664 -8.758 1.576 1 98.06 158 ARG B O 1
ATOM 2634 N N . VAL B 1 159 ? -10.305 -10.016 0.696 1 98.31 159 VAL B N 1
ATOM 2635 C CA . VAL B 1 159 ? -9.539 -10.266 -0.516 1 98.31 159 VAL B CA 1
ATOM 2636 C C . VAL B 1 159 ? -9.289 -8.953 -1.256 1 98.31 159 VAL B C 1
ATOM 2638 O O . VAL B 1 159 ? -8.156 -8.648 -1.629 1 98.31 159 VAL B O 1
ATOM 2641 N N . LEU B 1 160 ? -10.305 -8.164 -1.408 1 98.56 160 LEU B N 1
ATOM 2642 C CA . LEU B 1 160 ? -10.18 -6.902 -2.123 1 98.56 160 LEU B CA 1
ATOM 2643 C C . LEU B 1 160 ? -9.281 -5.934 -1.366 1 98.56 160 LEU B C 1
ATOM 2645 O O . LEU B 1 160 ? -8.43 -5.273 -1.967 1 98.56 160 LEU B O 1
ATOM 2649 N N . ALA B 1 161 ? -9.414 -5.906 -0.052 1 98.69 161 ALA B N 1
ATOM 2650 C CA . ALA B 1 161 ? -8.547 -5.062 0.77 1 98.69 161 ALA B CA 1
ATOM 2651 C C . ALA B 1 161 ? -7.09 -5.488 0.645 1 98.69 161 ALA B C 1
ATOM 2653 O O . ALA B 1 161 ? -6.191 -4.645 0.605 1 98.69 161 ALA B O 1
ATOM 2654 N N . HIS B 1 162 ? -6.898 -6.762 0.521 1 98.44 162 HIS B N 1
ATOM 2655 C CA . HIS B 1 162 ? -5.551 -7.297 0.378 1 98.44 162 HIS B CA 1
ATOM 2656 C C . HIS B 1 162 ? -4.934 -6.898 -0.959 1 98.44 162 HIS B C 1
ATOM 2658 O O . HIS B 1 162 ? -3.779 -6.469 -1.014 1 98.44 162 HIS B O 1
ATOM 2664 N N . VAL B 1 163 ? -5.711 -7.008 -1.968 1 98.81 163 VAL B N 1
ATOM 2665 C CA . VAL B 1 163 ? -5.215 -6.668 -3.299 1 98.81 163 VAL B CA 1
ATOM 2666 C C . VAL B 1 163 ? -4.895 -5.176 -3.363 1 98.81 163 VAL B C 1
ATOM 2668 O O . VAL B 1 163 ? -3.871 -4.777 -3.926 1 98.81 163 VAL B O 1
ATOM 2671 N N . ILE B 1 164 ? -5.742 -4.348 -2.752 1 98.88 164 ILE B N 1
ATOM 2672 C CA . ILE B 1 164 ? -5.512 -2.908 -2.689 1 98.88 164 ILE B CA 1
ATOM 2673 C C . ILE B 1 164 ? -4.207 -2.627 -1.946 1 98.88 164 ILE B C 1
ATOM 2675 O O . ILE B 1 164 ? -3.342 -1.904 -2.447 1 98.88 164 ILE B O 1
ATOM 2679 N N . ALA B 1 165 ? -4.027 -3.275 -0.82 1 98.81 165 ALA B N 1
ATOM 2680 C CA . ALA B 1 165 ? -2.846 -3.057 0.009 1 98.81 165 ALA B CA 1
ATOM 2681 C C . ALA B 1 165 ? -1.585 -3.561 -0.689 1 98.81 165 ALA B C 1
ATOM 2683 O O . ALA B 1 165 ? -0.551 -2.891 -0.677 1 98.81 165 ALA B O 1
ATOM 2684 N N . GLU B 1 166 ? -1.661 -4.703 -1.282 1 98.69 166 GLU B N 1
ATOM 2685 C CA . GLU B 1 166 ? -0.519 -5.289 -1.977 1 98.69 166 GLU B CA 1
ATOM 2686 C C . GLU B 1 166 ? -0.076 -4.414 -3.145 1 98.69 166 GLU B C 1
ATOM 2688 O O . GLU B 1 166 ? 1.119 -4.168 -3.328 1 98.69 166 GLU B O 1
ATOM 2693 N N . THR B 1 167 ? -1.052 -3.969 -3.9 1 98.88 167 THR B N 1
ATOM 2694 C CA . THR B 1 167 ? -0.744 -3.092 -5.023 1 98.88 167 THR B CA 1
ATOM 2695 C C . THR B 1 167 ? -0.099 -1.797 -4.539 1 98.88 167 THR B C 1
ATOM 2697 O O . THR B 1 167 ? 0.895 -1.341 -5.109 1 98.88 167 THR B O 1
ATOM 2700 N N . ALA B 1 168 ? -0.614 -1.255 -3.469 1 98.81 168 ALA B N 1
ATOM 2701 C CA . ALA B 1 168 ? -0.057 -0.031 -2.898 1 98.81 1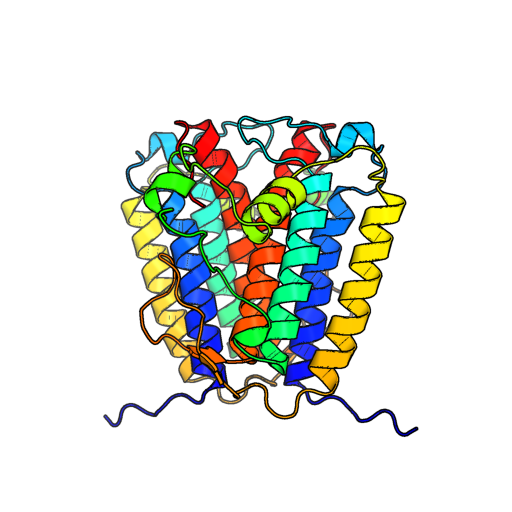68 ALA B CA 1
ATOM 2702 C C . ALA B 1 168 ? 1.368 -0.257 -2.402 1 98.81 168 ALA B C 1
ATOM 2704 O O . ALA B 1 168 ? 2.242 0.59 -2.602 1 98.81 168 ALA B O 1
ATOM 2705 N N . GLN B 1 169 ? 1.584 -1.346 -1.771 1 98.81 169 GLN B N 1
ATOM 2706 C CA . GLN B 1 169 ? 2.918 -1.657 -1.267 1 98.81 169 GLN B CA 1
ATOM 2707 C C . GLN B 1 169 ? 3.932 -1.733 -2.404 1 98.81 169 GLN B C 1
ATOM 2709 O O . GLN B 1 169 ? 5.016 -1.151 -2.316 1 98.81 169 GLN B O 1
ATOM 2714 N N . HIS B 1 170 ? 3.566 -2.373 -3.438 1 98.81 170 HIS B N 1
ATOM 2715 C CA . HIS B 1 170 ? 4.484 -2.514 -4.562 1 98.81 170 HIS B CA 1
ATOM 2716 C C . HIS B 1 170 ? 4.637 -1.197 -5.316 1 98.81 170 HIS B C 1
ATOM 2718 O O . HIS B 1 170 ? 5.68 -0.939 -5.922 1 98.81 170 HIS B O 1
ATOM 2724 N N . ALA B 1 171 ? 3.59 -0.346 -5.234 1 98.75 171 ALA B N 1
ATOM 2725 C CA . ALA B 1 171 ? 3.771 1.009 -5.746 1 98.75 171 ALA B CA 1
ATOM 2726 C C . ALA B 1 171 ? 4.836 1.758 -4.953 1 98.75 171 ALA B C 1
ATOM 2728 O O . ALA B 1 171 ? 5.59 2.561 -5.512 1 98.75 171 ALA B O 1
ATOM 2729 N N . GLY B 1 172 ? 4.906 1.537 -3.672 1 98.56 172 GLY B N 1
ATOM 2730 C CA . GLY B 1 172 ? 5.969 2.105 -2.855 1 98.56 172 GLY B CA 1
ATOM 2731 C C . GLY B 1 172 ? 7.355 1.657 -3.279 1 98.56 172 GLY B C 1
ATOM 2732 O O . GLY B 1 172 ? 8.273 2.473 -3.385 1 98.56 172 GLY B O 1
ATOM 2733 N N . HIS B 1 173 ? 7.492 0.363 -3.533 1 98.69 173 HIS B N 1
ATOM 2734 C CA . HIS B 1 173 ? 8.75 -0.131 -4.086 1 98.69 173 HIS B CA 1
ATOM 2735 C C . HIS B 1 173 ? 9.094 0.575 -5.395 1 98.69 173 HIS B C 1
ATOM 2737 O O . HIS B 1 173 ? 10.227 1.015 -5.586 1 98.69 173 HIS B O 1
ATOM 2743 N N . ALA B 1 174 ? 8.086 0.658 -6.191 1 98.75 174 ALA B N 1
ATOM 2744 C CA . ALA B 1 174 ? 8.273 1.187 -7.539 1 98.75 174 ALA B CA 1
ATOM 2745 C C . ALA B 1 174 ? 8.734 2.641 -7.5 1 98.75 174 ALA B C 1
ATOM 2747 O O . ALA B 1 174 ? 9.508 3.078 -8.352 1 98.75 174 ALA B O 1
ATOM 2748 N N . ASP B 1 175 ? 8.234 3.373 -6.516 1 98.56 175 ASP B N 1
ATOM 2749 C CA . ASP B 1 175 ? 8.641 4.77 -6.375 1 98.56 175 ASP B CA 1
ATOM 2750 C C . ASP B 1 175 ? 10.156 4.891 -6.246 1 98.56 175 ASP B C 1
ATOM 2752 O O . ASP B 1 175 ? 10.781 5.703 -6.934 1 98.56 175 ASP B O 1
ATOM 2756 N N . ILE B 1 176 ? 10.719 4.102 -5.445 1 98.5 176 ILE B N 1
ATOM 2757 C CA . ILE B 1 176 ? 12.156 4.199 -5.188 1 98.5 176 ILE B CA 1
ATOM 2758 C C . ILE B 1 176 ? 12.93 3.67 -6.391 1 98.5 176 ILE B C 1
ATOM 2760 O O . ILE B 1 176 ? 13.961 4.234 -6.766 1 98.5 176 ILE B O 1
ATOM 2764 N N . LEU B 1 177 ? 12.438 2.604 -6.988 1 98.62 177 LEU B N 1
ATOM 2765 C CA . LEU B 1 177 ? 13.086 2.086 -8.188 1 98.62 177 LEU B CA 1
ATOM 2766 C C . LEU B 1 177 ? 13.102 3.135 -9.289 1 98.62 177 LEU B C 1
ATOM 2768 O O . LEU B 1 177 ? 14.141 3.365 -9.922 1 98.62 177 LEU B O 1
ATOM 2772 N N . ARG B 1 178 ? 12 3.785 -9.484 1 98.69 178 ARG B N 1
ATOM 2773 C CA . ARG B 1 178 ? 11.875 4.797 -10.531 1 98.69 178 ARG B CA 1
ATOM 2774 C C . ARG B 1 178 ? 12.828 5.961 -10.281 1 98.69 178 ARG B C 1
ATOM 2776 O O . ARG B 1 178 ? 13.555 6.379 -11.18 1 98.69 178 ARG B O 1
ATOM 2783 N N . GLU B 1 179 ? 12.789 6.422 -9.055 1 98.5 179 GLU B N 1
ATOM 2784 C CA . GLU B 1 179 ? 13.688 7.516 -8.695 1 98.5 179 GLU B CA 1
ATOM 2785 C C . GLU B 1 179 ? 15.148 7.117 -8.898 1 98.5 179 GLU B C 1
ATOM 2787 O O . GLU B 1 179 ? 15.969 7.941 -9.297 1 98.5 179 GLU B O 1
ATOM 2792 N N . SER B 1 180 ? 15.477 5.93 -8.695 1 98.38 180 SER B N 1
ATOM 2793 C CA . SER B 1 180 ? 16.844 5.43 -8.828 1 98.38 180 SER B CA 1
ATOM 2794 C C . SER B 1 180 ? 17.25 5.336 -10.289 1 98.38 180 SER B C 1
ATOM 2796 O O . SER B 1 180 ? 18.438 5.477 -10.609 1 98.38 180 SER B O 1
ATOM 2798 N N . ILE B 1 181 ? 16.344 5.109 -11.141 1 98.12 181 ILE B N 1
ATOM 2799 C CA . ILE B 1 181 ? 16.641 4.906 -12.555 1 98.12 181 ILE B CA 1
ATOM 2800 C C . ILE B 1 181 ? 16.953 6.246 -13.219 1 98.12 181 ILE B C 1
ATOM 2802 O O . ILE B 1 181 ? 17.938 6.371 -13.953 1 98.12 181 ILE B O 1
ATOM 2806 N N . ASP B 1 182 ? 16.156 7.273 -12.891 1 97 182 ASP B N 1
ATOM 2807 C CA . ASP B 1 182 ? 16.359 8.492 -13.664 1 97 182 ASP B CA 1
ATOM 2808 C C . ASP B 1 182 ? 16.031 9.734 -12.844 1 97 182 ASP B C 1
ATOM 2810 O O . ASP B 1 182 ? 15.938 10.836 -13.383 1 97 182 ASP B O 1
ATOM 2814 N N . GLY B 1 183 ? 15.688 9.594 -11.57 1 96.12 183 GLY B N 1
ATOM 2815 C CA . GLY B 1 183 ? 15.5 10.719 -10.672 1 96.12 183 GLY B CA 1
ATOM 2816 C C . GLY B 1 183 ? 14.047 11.156 -10.555 1 96.12 183 GLY B C 1
ATOM 2817 O O . GLY B 1 183 ? 13.711 12 -9.719 1 96.12 183 GLY B O 1
ATOM 2818 N N . GLN B 1 184 ? 13.188 10.586 -11.367 1 94.62 184 GLN B N 1
ATOM 2819 C CA . GLN B 1 184 ? 11.789 11 -11.367 1 94.62 184 GLN B CA 1
ATOM 2820 C C . GLN B 1 184 ? 11.062 10.492 -10.125 1 94.62 184 GLN B C 1
ATOM 2822 O O . GLN B 1 184 ? 11.062 9.28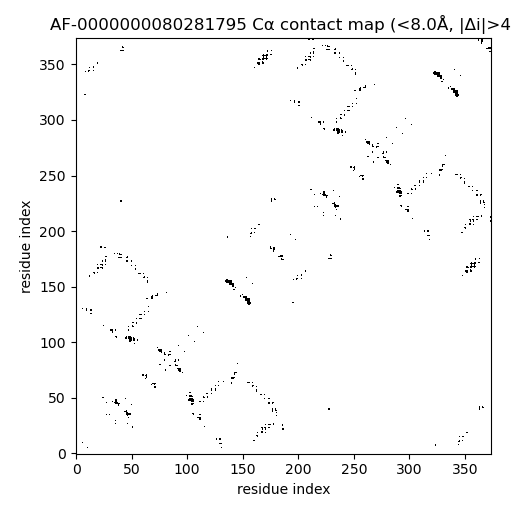9 -9.852 1 94.62 184 GLN B O 1
ATOM 2827 N N . LYS B 1 185 ? 10.469 11.445 -9.477 1 89.75 185 LYS B N 1
ATOM 2828 C CA . LYS B 1 185 ? 9.602 11.086 -8.359 1 89.75 185 LYS B CA 1
ATOM 2829 C C . LYS B 1 185 ? 8.18 10.805 -8.828 1 89.75 185 LYS B C 1
ATOM 2831 O O . LYS B 1 185 ? 7.66 11.492 -9.711 1 89.75 185 LYS B O 1
ATOM 2836 N N . SER B 1 186 ? 7.543 9.711 -8.344 1 76.38 186 SER B N 1
ATOM 2837 C CA . SER B 1 186 ? 6.211 9.312 -8.797 1 76.38 186 SER B CA 1
ATOM 2838 C C . SER B 1 186 ? 5.141 9.742 -7.797 1 76.38 186 SER B C 1
ATOM 2840 O O . SER B 1 186 ? 3.949 9.719 -8.109 1 76.38 186 SER B O 1
ATOM 2842 N N . THR B 1 187 ? 5.438 9.953 -6.562 1 70.62 187 THR B N 1
ATOM 2843 C CA . THR B 1 187 ? 4.496 10.43 -5.555 1 70.62 187 THR B CA 1
ATOM 2844 C C . THR B 1 187 ? 5.082 11.609 -4.777 1 70.62 187 THR B C 1
ATOM 2846 O O . THR B 1 187 ? 6.301 11.781 -4.734 1 70.62 187 THR B O 1
#

pLDDT: mean 95.01, std 8.83, range [32.25, 98.88]

Radius of gyration: 21.35 Å; Cα contacts (8 Å, |Δi|>4): 505; chains: 2; bounding box: 52×72×54 Å

Secondary structure (DSSP, 8-state):
-------HHHHHHHHHHHHHHHHHHHTTTT--HHHHT---SSSS--HHHHHHHHHHHHHHHHHHHHHGGGG------TT--HHHHHHT--SS--HHHHHHHHTTS--TT--HHHHHHHHHHHHHHHHHHHHH-S-TT-EEEPPP-TTS-TT-EEEHHHHHHHHHHHHHHHHHHHHHHHHHHHS----/-------HHHHHHHHHHHHHHHHHHHTTTT--HHHHT---SSSS--HHHHHHHHHHHHHHHHHHHHHGGGG------TT--HHHHHHT--SS--HHHHHHHHTTS--TT--HHHHHHHHHHHHHHHHHHHHH-S-TT-EEEPPP-TTS-TT-EEEHHHHHHHHHHHHHHHHHHHHHHHHHHHS----